Protein AF-A0A7X8M9W0-F1 (afdb_monomer_lite)

pLDDT: mean 86.34, std 12.34, range [43.62, 98.06]

Radius of gyration: 21.38 Å; chains: 1; bounding box: 58×38×60 Å

Structure (mmCIF, N/CA/C/O backbone):
data_AF-A0A7X8M9W0-F1
#
_entry.id   AF-A0A7X8M9W0-F1
#
loop_
_atom_site.group_PDB
_atom_site.id
_atom_site.type_symbol
_atom_site.label_atom_id
_atom_site.label_alt_id
_atom_site.label_comp_id
_atom_site.label_asym_id
_atom_site.label_entity_id
_atom_site.label_seq_id
_atom_site.pdbx_PDB_ins_code
_atom_site.Cartn_x
_atom_site.Cartn_y
_atom_site.Cartn_z
_atom_site.occupancy
_atom_site.B_iso_or_equiv
_atom_site.auth_seq_id
_atom_site.auth_comp_id
_atom_site.auth_asym_id
_atom_site.auth_atom_id
_atom_site.pdbx_PDB_model_num
ATOM 1 N N . LEU A 1 1 ? 27.973 21.101 -0.772 1.00 45.81 1 LEU A N 1
ATOM 2 C CA . LEU A 1 1 ? 29.440 20.909 -0.837 1.00 45.81 1 LEU A CA 1
ATOM 3 C C . LEU A 1 1 ? 29.787 19.413 -0.835 1.00 45.81 1 LEU A C 1
ATOM 5 O O . LEU A 1 1 ? 30.169 18.880 0.186 1.00 45.81 1 LEU A O 1
ATOM 9 N N . ALA A 1 2 ? 29.620 18.712 -1.963 1.00 61.66 2 ALA A N 1
ATOM 10 C CA . ALA A 1 2 ? 29.909 17.266 -2.063 1.00 61.66 2 ALA A CA 1
ATOM 11 C C . ALA A 1 2 ? 30.618 16.918 -3.389 1.00 61.66 2 ALA A C 1
ATOM 13 O O . ALA A 1 2 ? 30.294 15.927 -4.035 1.00 61.66 2 ALA A O 1
ATOM 14 N N . GLY A 1 3 ? 31.500 17.806 -3.869 1.00 71.12 3 GLY A N 1
ATOM 15 C CA . GLY A 1 3 ? 32.105 17.723 -5.209 1.00 71.12 3 GLY A CA 1
ATOM 16 C C . GLY A 1 3 ? 32.815 16.391 -5.458 1.00 71.12 3 GLY A C 1
ATOM 17 O O . GLY A 1 3 ? 32.374 15.624 -6.307 1.00 71.12 3 GLY A O 1
ATOM 18 N N . ALA A 1 4 ? 33.837 16.088 -4.654 1.00 77.12 4 ALA A N 1
ATOM 19 C CA . ALA A 1 4 ? 34.619 14.856 -4.777 1.00 77.12 4 ALA A CA 1
ATOM 20 C C . ALA A 1 4 ? 33.783 13.583 -4.565 1.00 77.12 4 ALA A C 1
ATOM 22 O O . ALA A 1 4 ? 33.964 12.609 -5.285 1.00 77.12 4 ALA A O 1
ATOM 23 N N . TYR A 1 5 ? 32.816 13.603 -3.641 1.00 80.25 5 TYR A N 1
ATOM 24 C CA . TYR A 1 5 ? 31.937 12.457 -3.390 1.00 80.25 5 TYR A CA 1
ATOM 25 C C . TYR A 1 5 ? 31.139 12.053 -4.639 1.00 80.25 5 TYR A C 1
ATOM 27 O O . TYR A 1 5 ? 31.201 10.904 -5.064 1.00 80.25 5 TYR A O 1
ATOM 35 N N . ASN A 1 6 ? 30.447 13.006 -5.277 1.00 80.19 6 ASN A N 1
ATOM 36 C CA . ASN A 1 6 ? 29.660 12.717 -6.483 1.00 80.19 6 ASN A CA 1
ATOM 37 C C . ASN A 1 6 ? 30.546 12.222 -7.635 1.00 80.19 6 ASN A C 1
ATOM 39 O O . ASN A 1 6 ? 30.161 11.309 -8.360 1.00 80.19 6 ASN A O 1
ATOM 43 N N . VAL A 1 7 ? 31.740 12.809 -7.780 1.00 86.38 7 VAL A N 1
ATOM 44 C CA . VAL A 1 7 ? 32.712 12.402 -8.801 1.00 86.38 7 VAL A CA 1
ATOM 45 C C . VAL A 1 7 ? 33.180 10.970 -8.565 1.00 86.38 7 VAL A C 1
ATOM 47 O O . VAL A 1 7 ? 33.192 10.181 -9.504 1.00 86.38 7 VAL A O 1
ATOM 50 N N . ASN A 1 8 ? 33.514 10.621 -7.322 1.00 85.44 8 ASN A N 1
ATOM 51 C CA . ASN A 1 8 ? 34.004 9.293 -6.971 1.00 85.44 8 ASN A CA 1
ATOM 52 C C . ASN A 1 8 ? 32.935 8.214 -7.146 1.00 85.44 8 ASN A C 1
ATOM 54 O O . ASN A 1 8 ? 33.248 7.174 -7.714 1.00 85.44 8 ASN A O 1
ATOM 58 N N . VAL A 1 9 ? 31.686 8.474 -6.743 1.00 86.75 9 VAL A N 1
ATOM 59 C CA . VAL A 1 9 ? 30.572 7.530 -6.945 1.00 86.75 9 VAL A CA 1
ATOM 60 C C . VAL A 1 9 ? 30.356 7.258 -8.434 1.00 86.75 9 VAL A C 1
ATOM 62 O O . VAL A 1 9 ? 30.292 6.100 -8.841 1.00 86.75 9 VAL A O 1
ATOM 65 N N . VAL A 1 10 ? 30.297 8.305 -9.267 1.00 90.06 10 VAL A N 1
ATOM 66 C CA . VAL A 1 10 ? 30.133 8.135 -10.721 1.00 90.06 10 VAL A CA 1
ATOM 67 C C . VAL A 1 10 ? 31.337 7.410 -11.319 1.00 90.06 10 VAL A C 1
ATOM 69 O O . VAL A 1 10 ? 31.149 6.478 -12.091 1.00 90.06 10 VAL A O 1
ATOM 72 N N . ARG A 1 11 ? 32.566 7.782 -10.939 1.00 91.62 11 ARG A N 1
ATOM 73 C CA . ARG A 1 11 ? 33.792 7.125 -11.414 1.00 91.62 11 ARG A CA 1
ATOM 74 C C . ARG A 1 11 ? 33.791 5.630 -11.092 1.00 91.62 11 ARG A C 1
ATOM 76 O O . ARG A 1 11 ? 33.944 4.835 -12.008 1.00 91.62 11 ARG A O 1
ATOM 83 N N . GLN A 1 12 ? 33.573 5.263 -9.828 1.00 91.38 12 GLN A N 1
ATOM 84 C CA . GLN A 1 12 ? 33.534 3.862 -9.397 1.00 91.38 12 GLN A CA 1
ATOM 85 C C . GLN A 1 12 ? 32.425 3.078 -10.099 1.00 91.38 12 GLN A C 1
ATOM 87 O O . GLN A 1 12 ? 32.643 1.943 -10.498 1.00 91.38 12 GLN A O 1
ATOM 92 N N . THR A 1 13 ? 31.256 3.693 -10.296 1.00 91.81 13 THR A N 1
ATOM 93 C CA . THR A 1 13 ? 30.145 3.060 -11.020 1.00 91.81 13 THR A CA 1
ATOM 94 C C . THR A 1 13 ? 30.530 2.771 -12.474 1.00 91.81 13 THR A C 1
ATOM 96 O O . THR A 1 13 ? 30.337 1.659 -12.951 1.00 91.81 13 THR A O 1
ATOM 99 N N . LEU A 1 14 ? 31.104 3.749 -13.180 1.00 93.19 14 LEU A N 1
ATOM 100 C CA . LEU A 1 14 ? 31.523 3.573 -14.574 1.00 93.19 14 LEU A CA 1
ATOM 101 C C . LEU A 1 14 ? 32.698 2.599 -14.718 1.00 93.19 14 LEU A C 1
ATOM 103 O O . LEU A 1 14 ? 32.770 1.887 -15.708 1.00 93.19 14 LEU A O 1
ATOM 107 N N . GLU A 1 15 ? 33.617 2.567 -13.752 1.00 92.56 15 GLU A N 1
ATOM 108 C CA . GLU A 1 15 ? 34.703 1.582 -13.711 1.00 92.56 15 GLU A CA 1
ATOM 109 C C . GLU A 1 15 ? 34.173 0.165 -13.493 1.00 92.56 15 GLU A C 1
ATOM 111 O O . GLU A 1 15 ? 34.565 -0.735 -14.223 1.00 92.56 15 GLU A O 1
ATOM 116 N N . HIS A 1 16 ? 33.253 -0.026 -12.546 1.00 93.62 16 HIS A N 1
ATOM 117 C CA . HIS A 1 16 ? 32.678 -1.337 -12.241 1.00 93.62 16 HIS A CA 1
ATOM 118 C C . HIS A 1 16 ? 31.948 -1.961 -13.438 1.00 93.62 16 HIS A C 1
ATOM 120 O O . HIS A 1 16 ? 32.038 -3.163 -13.656 1.00 93.62 16 HIS A O 1
ATOM 126 N N . PHE A 1 17 ? 31.245 -1.140 -14.219 1.00 93.88 17 PHE A N 1
ATOM 127 C CA . PHE A 1 17 ? 30.466 -1.587 -15.375 1.00 93.88 17 PHE A CA 1
ATOM 128 C C . PHE A 1 17 ? 31.214 -1.482 -16.711 1.00 93.88 17 PHE A C 1
ATOM 130 O O . PHE A 1 17 ? 30.615 -1.727 -17.753 1.00 93.88 17 PHE A O 1
ATOM 137 N N . ARG A 1 18 ? 32.501 -1.110 -16.708 1.00 91.25 18 ARG A N 1
ATOM 138 C CA . ARG A 1 18 ? 33.286 -0.926 -17.938 1.00 91.25 18 ARG A CA 1
ATOM 139 C C . ARG A 1 18 ? 33.417 -2.213 -18.747 1.00 91.25 18 ARG A C 1
ATOM 141 O O . ARG A 1 18 ? 33.334 -2.162 -19.968 1.00 91.25 18 ARG A O 1
ATOM 148 N N . ASP A 1 19 ? 33.620 -3.323 -18.047 1.00 90.69 19 ASP A N 1
ATOM 149 C CA . ASP A 1 19 ? 33.957 -4.617 -18.644 1.00 90.69 19 ASP A CA 1
ATOM 150 C C . ASP A 1 19 ? 32.735 -5.554 -18.721 1.00 90.69 19 ASP A C 1
ATOM 152 O O . ASP A 1 19 ? 32.870 -6.759 -18.917 1.00 90.69 19 ASP A O 1
ATOM 156 N N . VAL A 1 20 ? 31.528 -5.011 -18.532 1.00 91.44 20 VAL A N 1
ATOM 157 C CA . VAL A 1 20 ? 30.274 -5.762 -18.652 1.00 91.44 20 VAL A CA 1
ATOM 158 C C . VAL A 1 20 ? 29.857 -5.794 -20.121 1.00 91.44 20 VAL A C 1
ATOM 160 O O . VAL A 1 20 ? 29.687 -4.748 -20.741 1.00 91.44 20 VAL A O 1
ATOM 163 N N . GLU A 1 21 ? 29.68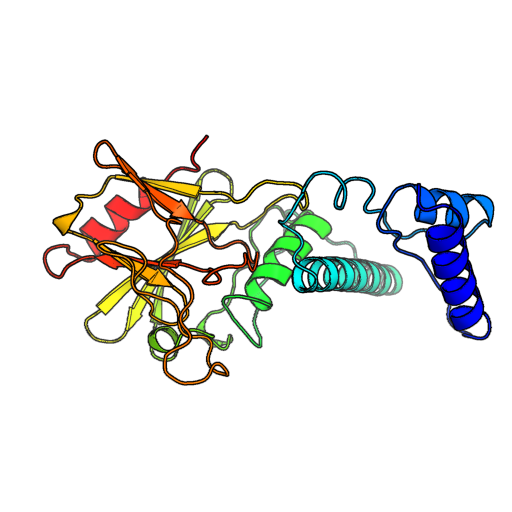7 -6.995 -20.682 1.00 88.69 21 GLU A N 1
ATOM 164 C CA . GLU A 1 21 ? 29.338 -7.185 -22.101 1.00 88.69 21 GLU A CA 1
ATOM 165 C C . GLU A 1 21 ? 27.916 -6.707 -22.441 1.00 88.69 21 GLU A C 1
ATOM 167 O O . GLU A 1 21 ? 27.626 -6.356 -23.585 1.00 88.69 21 GLU A O 1
ATOM 172 N N . GLN A 1 22 ? 27.010 -6.699 -21.461 1.00 88.31 22 GLN A N 1
ATOM 173 C CA . GLN A 1 22 ? 25.632 -6.248 -21.643 1.00 88.31 22 GLN A CA 1
ATOM 174 C C . GLN A 1 22 ? 25.541 -4.716 -21.684 1.00 88.31 22 GLN A C 1
ATOM 176 O O . GLN A 1 22 ? 26.250 -4.015 -20.965 1.00 88.31 22 GLN A O 1
ATOM 181 N N . GLU A 1 23 ? 24.604 -4.181 -22.474 1.00 86.06 23 GLU A N 1
ATOM 182 C CA . GLU A 1 23 ? 24.357 -2.737 -22.519 1.00 86.06 23 GLU A CA 1
ATOM 183 C C . GLU A 1 23 ? 23.907 -2.211 -21.143 1.00 86.06 23 GLU A C 1
ATOM 185 O O . GLU A 1 23 ? 22.885 -2.633 -20.596 1.00 86.06 23 GLU A O 1
ATOM 190 N N . VAL A 1 24 ? 24.651 -1.246 -20.590 1.00 88.44 24 VAL A N 1
ATOM 191 C CA . VAL A 1 24 ? 24.362 -0.659 -19.276 1.00 88.44 24 VAL A CA 1
ATOM 192 C C . VAL A 1 24 ? 23.630 0.673 -19.429 1.00 88.44 24 VAL A C 1
ATOM 194 O O . VAL A 1 24 ? 24.145 1.635 -19.997 1.00 88.44 24 VAL A O 1
ATOM 197 N N . SER A 1 25 ? 22.424 0.750 -18.863 1.00 88.81 25 SER A N 1
ATOM 198 C CA . SER A 1 25 ? 21.680 2.003 -18.692 1.00 88.81 25 SER A CA 1
ATOM 199 C C . SER A 1 25 ? 21.677 2.438 -17.227 1.00 88.81 25 SER A C 1
ATOM 201 O O . SER A 1 25 ? 21.578 1.615 -16.320 1.00 88.81 25 SER A O 1
ATOM 203 N N . TYR A 1 26 ? 21.742 3.745 -16.981 1.00 88.56 26 TYR A N 1
ATOM 204 C CA . TYR A 1 26 ? 21.873 4.302 -15.635 1.00 88.56 26 TYR A CA 1
ATOM 205 C C . TYR A 1 26 ? 20.591 4.980 -15.155 1.00 88.56 26 TYR A C 1
ATOM 207 O O . TYR A 1 26 ? 19.879 5.630 -15.921 1.00 88.56 26 TYR A O 1
ATOM 215 N N . VAL A 1 27 ? 20.341 4.900 -13.848 1.00 83.62 27 VAL A N 1
ATOM 216 C CA . VAL A 1 27 ? 19.248 5.613 -13.180 1.00 83.62 27 VAL A CA 1
ATOM 217 C C . VAL A 1 27 ? 19.821 6.503 -12.071 1.00 83.62 27 VAL A C 1
ATOM 219 O O . VAL A 1 27 ? 19.953 6.065 -10.927 1.00 83.62 27 VAL A O 1
ATOM 222 N N . PRO A 1 28 ? 20.239 7.748 -12.373 1.00 85.06 28 PRO A N 1
ATOM 223 C CA . PRO A 1 28 ? 20.792 8.643 -11.368 1.00 85.06 28 PRO A CA 1
ATOM 224 C C . PRO A 1 28 ? 19.759 9.074 -10.328 1.00 85.06 28 PRO A C 1
ATOM 226 O O . PRO A 1 28 ? 18.670 9.560 -10.649 1.00 85.06 28 PRO A O 1
ATOM 229 N N . VAL A 1 29 ? 20.179 9.015 -9.066 1.00 78.69 29 VAL A N 1
ATOM 230 C CA . VAL A 1 29 ? 19.495 9.645 -7.937 1.00 78.69 29 VAL A CA 1
ATOM 231 C C . VAL A 1 29 ? 20.254 10.919 -7.564 1.00 78.69 29 VAL A C 1
ATOM 233 O O . VAL A 1 29 ? 21.411 10.882 -7.154 1.00 78.69 29 VAL A O 1
ATOM 236 N N . GLY A 1 30 ? 19.603 12.067 -7.735 1.00 73.50 30 GLY A N 1
ATOM 237 C CA . GLY A 1 30 ? 20.176 13.392 -7.522 1.00 73.50 30 GLY A CA 1
ATOM 238 C C . GLY A 1 30 ? 20.733 14.057 -8.788 1.00 73.50 30 GLY A C 1
ATOM 239 O O . GLY A 1 30 ? 21.185 13.425 -9.744 1.00 73.50 30 GLY A O 1
ATOM 240 N N . ARG A 1 31 ? 20.709 15.396 -8.785 1.00 82.69 31 ARG A N 1
ATOM 241 C CA . ARG A 1 31 ? 21.033 16.240 -9.950 1.00 82.69 31 ARG A CA 1
ATOM 242 C C . ARG A 1 31 ? 22.486 16.110 -10.431 1.00 82.69 31 ARG A C 1
ATOM 244 O O . ARG A 1 31 ? 22.726 16.020 -11.628 1.00 82.69 31 ARG A O 1
ATOM 251 N N . LYS A 1 32 ? 23.458 16.075 -9.510 1.00 84.19 32 LYS A N 1
ATOM 252 C CA . LYS A 1 32 ? 24.890 16.107 -9.864 1.00 84.19 32 LYS A CA 1
ATOM 253 C C . LYS A 1 32 ? 25.367 14.836 -10.566 1.00 84.19 32 LYS A C 1
ATOM 255 O O . LYS A 1 32 ? 26.041 14.942 -11.582 1.00 84.19 32 LYS A O 1
ATOM 260 N N . GLY A 1 33 ? 25.001 13.657 -10.059 1.00 85.50 33 GLY A N 1
ATOM 261 C CA . GLY A 1 33 ? 25.339 12.384 -10.708 1.00 85.50 33 GLY A CA 1
ATOM 262 C C . GLY A 1 33 ? 24.740 12.287 -12.113 1.00 85.50 33 GLY A C 1
ATOM 263 O O . GLY A 1 33 ? 25.450 11.955 -13.058 1.00 85.50 33 GLY A O 1
ATOM 264 N N . ARG A 1 34 ? 23.471 12.698 -12.270 1.00 88.88 34 ARG A N 1
ATOM 265 C CA . ARG A 1 34 ? 22.806 12.798 -13.579 1.00 88.88 34 ARG A CA 1
ATOM 266 C C . ARG A 1 34 ? 23.602 13.649 -14.563 1.00 88.88 34 ARG A C 1
ATOM 268 O O . ARG A 1 34 ? 23.896 13.194 -15.661 1.00 88.88 34 ARG A O 1
ATOM 275 N N . ASP A 1 35 ? 23.958 14.870 -14.171 1.00 89.81 35 ASP A N 1
ATOM 276 C CA . ASP A 1 35 ? 24.733 15.778 -15.024 1.00 89.81 35 ASP A CA 1
ATOM 277 C C . ASP A 1 35 ? 26.061 15.174 -15.472 1.00 89.81 35 ASP A C 1
ATOM 279 O O . ASP A 1 35 ? 26.470 15.327 -16.622 1.00 89.81 35 ASP A O 1
ATOM 283 N N . MET A 1 36 ? 26.735 14.466 -14.569 1.00 91.00 36 MET A N 1
ATOM 284 C CA . MET A 1 36 ? 28.012 13.829 -14.864 1.00 91.00 36 MET A CA 1
ATOM 285 C C . MET A 1 36 ? 27.888 12.645 -15.826 1.00 91.00 36 MET A C 1
ATOM 287 O O . MET A 1 36 ? 28.796 12.464 -16.640 1.00 91.00 36 MET A O 1
ATOM 291 N N . LEU A 1 37 ? 26.803 11.870 -15.740 1.00 92.62 37 LEU A N 1
ATOM 292 C CA . LEU A 1 37 ? 26.495 10.772 -16.661 1.00 92.62 37 LEU A CA 1
ATOM 293 C C . LEU A 1 37 ? 26.113 11.303 -18.051 1.00 92.62 37 LEU A C 1
ATOM 295 O O . LEU A 1 37 ? 26.694 10.864 -19.041 1.00 92.62 37 LEU A O 1
ATOM 299 N N . LEU A 1 38 ? 25.235 12.315 -18.124 1.00 90.56 38 LEU A N 1
ATOM 300 C CA . LEU A 1 38 ? 24.842 12.957 -19.389 1.00 90.56 38 LEU A CA 1
ATOM 301 C C . LEU A 1 38 ? 26.045 13.526 -20.146 1.00 90.56 38 LEU A C 1
ATOM 303 O O . LEU A 1 38 ? 26.195 13.287 -21.339 1.00 90.56 38 LEU A O 1
ATOM 307 N N . ARG A 1 39 ? 26.945 14.237 -19.451 1.00 93.12 39 ARG A N 1
ATOM 308 C CA . ARG A 1 39 ? 28.165 14.806 -20.058 1.00 93.12 39 ARG A CA 1
ATOM 309 C C . ARG A 1 39 ? 29.119 13.758 -20.627 1.00 93.12 39 ARG A C 1
ATOM 311 O O . ARG A 1 39 ? 29.981 14.106 -21.421 1.00 93.12 39 ARG A O 1
ATOM 318 N N . ARG A 1 40 ? 29.002 12.505 -20.191 1.00 92.00 40 ARG A N 1
ATOM 319 C CA . ARG A 1 40 ? 29.809 11.377 -20.669 1.00 92.00 40 ARG A CA 1
ATOM 320 C C . ARG A 1 40 ? 29.094 10.564 -21.749 1.00 92.00 40 ARG A C 1
ATOM 322 O O . ARG A 1 40 ? 29.611 9.531 -22.141 1.00 92.00 40 ARG A O 1
ATOM 329 N N . GLY A 1 41 ? 27.918 11.003 -22.206 1.00 91.69 41 GLY A N 1
ATOM 330 C CA . GLY A 1 41 ? 27.128 10.287 -23.209 1.00 91.69 41 GLY A CA 1
ATOM 331 C C . GLY A 1 41 ? 26.513 8.984 -22.694 1.00 91.69 41 GLY A C 1
ATOM 332 O O . GLY A 1 41 ? 26.146 8.131 -23.491 1.00 91.69 41 GLY A O 1
ATOM 333 N N . MET A 1 42 ? 26.415 8.804 -21.372 1.00 93.69 42 MET A N 1
ATOM 334 C CA . MET A 1 42 ? 25.851 7.584 -20.797 1.00 93.69 42 MET A CA 1
ATOM 335 C C . MET A 1 42 ? 24.334 7.552 -20.989 1.00 93.69 42 MET A C 1
ATOM 337 O O . MET A 1 42 ? 23.652 8.557 -20.760 1.00 93.69 42 MET A O 1
ATOM 341 N N . ARG A 1 43 ? 23.793 6.383 -21.345 1.00 90.31 43 ARG A N 1
ATOM 342 C CA . ARG A 1 43 ? 22.350 6.179 -21.502 1.00 90.31 43 ARG A CA 1
ATOM 343 C C . ARG A 1 43 ? 21.658 6.260 -20.142 1.00 90.31 43 ARG A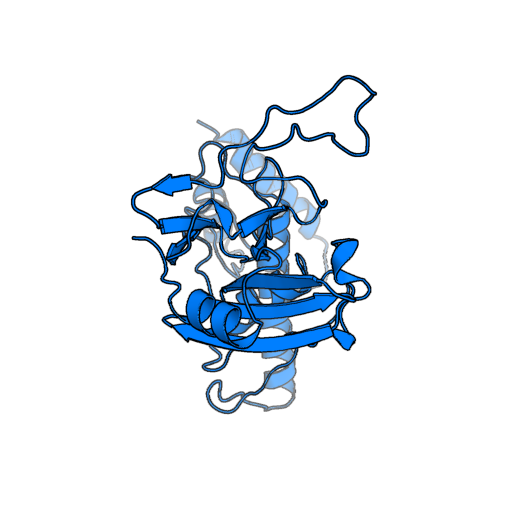 C 1
ATOM 345 O O . ARG A 1 43 ? 21.926 5.458 -19.249 1.00 90.31 43 ARG A O 1
ATOM 352 N N . ILE A 1 44 ? 20.762 7.232 -19.978 1.00 87.88 44 ILE A N 1
ATOM 353 C CA . ILE A 1 44 ? 19.953 7.391 -18.765 1.00 87.88 44 ILE A CA 1
ATOM 354 C C . ILE A 1 44 ? 18.554 6.840 -19.014 1.00 87.88 44 ILE A C 1
ATOM 356 O O . ILE A 1 44 ? 17.864 7.281 -19.928 1.00 87.88 44 ILE A O 1
ATOM 360 N N . LEU A 1 45 ? 18.140 5.894 -18.174 1.00 82.94 45 LEU A N 1
ATOM 361 C CA . LEU A 1 45 ? 16.852 5.209 -18.274 1.00 82.94 45 LEU A CA 1
ATOM 362 C C . LEU A 1 45 ? 15.720 5.969 -17.566 1.00 82.94 45 LEU A C 1
ATOM 364 O O . LEU A 1 45 ? 14.580 5.988 -18.025 1.00 82.94 45 LEU A O 1
ATOM 368 N N . ALA A 1 46 ? 16.035 6.585 -16.429 1.00 79.12 46 ALA A N 1
ATOM 369 C CA . ALA A 1 46 ? 15.160 7.475 -15.671 1.00 79.12 46 ALA A CA 1
ATOM 370 C C . ALA A 1 46 ? 16.002 8.314 -14.708 1.00 79.12 46 ALA A C 1
ATOM 372 O O . ALA A 1 46 ? 17.172 8.021 -14.483 1.00 79.12 46 ALA A O 1
ATOM 373 N N . GLU A 1 47 ? 15.417 9.340 -14.098 1.00 76.94 47 GLU A N 1
ATOM 374 C CA . GLU A 1 47 ? 16.130 10.206 -13.163 1.00 76.94 47 GLU A CA 1
ATOM 375 C C . GLU A 1 47 ? 15.289 10.579 -11.944 1.00 76.94 47 GLU A C 1
ATOM 377 O O . GLU A 1 47 ? 14.093 10.844 -12.024 1.00 76.94 47 GLU A O 1
ATOM 382 N N . PHE A 1 48 ? 15.959 10.658 -10.801 1.00 72.00 48 PHE A N 1
ATOM 383 C CA . PHE A 1 48 ? 15.355 10.947 -9.507 1.00 72.00 48 PHE A CA 1
ATOM 384 C C . PHE A 1 48 ? 15.998 12.212 -8.929 1.00 72.00 48 PHE A C 1
ATOM 386 O O . PHE A 1 48 ? 16.821 12.153 -8.017 1.00 72.00 48 PHE A O 1
ATOM 393 N N . ARG A 1 49 ? 15.694 13.374 -9.529 1.00 62.25 49 ARG A N 1
ATOM 394 C CA . ARG A 1 49 ? 16.398 14.647 -9.256 1.00 62.25 49 ARG A CA 1
ATOM 395 C C . ARG A 1 49 ? 16.111 15.228 -7.869 1.00 62.25 49 ARG A C 1
ATOM 397 O O . ARG A 1 49 ? 17.056 15.643 -7.200 1.00 62.25 49 ARG A O 1
ATOM 404 N N . ASP A 1 50 ? 14.846 15.225 -7.451 1.00 59.59 50 ASP A N 1
ATOM 405 C CA . ASP A 1 50 ? 14.376 15.919 -6.237 1.00 59.59 50 ASP A CA 1
ATOM 406 C C . ASP A 1 50 ? 13.919 14.967 -5.125 1.00 59.59 50 ASP A C 1
ATOM 408 O O . ASP A 1 50 ? 13.565 15.400 -4.028 1.00 59.59 50 ASP A O 1
ATOM 412 N N . THR A 1 51 ? 14.001 13.661 -5.371 1.00 54.91 51 THR A N 1
ATOM 413 C CA . THR A 1 51 ? 13.625 12.604 -4.424 1.00 54.91 51 THR A CA 1
ATOM 414 C C . THR A 1 51 ? 14.459 12.661 -3.139 1.00 54.91 51 THR A C 1
ATOM 416 O O . THR A 1 51 ? 13.997 12.245 -2.084 1.00 54.91 51 THR A O 1
ATOM 419 N N . LEU A 1 52 ? 15.682 13.206 -3.215 1.00 51.88 52 LEU A N 1
ATOM 420 C CA . LEU A 1 52 ? 16.627 13.342 -2.097 1.00 51.88 52 LEU A CA 1
ATOM 421 C C . LEU A 1 52 ? 16.516 14.662 -1.318 1.00 51.88 52 LEU A C 1
ATOM 423 O O . LEU A 1 52 ? 16.926 14.716 -0.165 1.00 51.88 52 LEU A O 1
ATOM 427 N N . VAL A 1 53 ? 16.020 15.744 -1.930 1.00 48.16 53 VAL A N 1
ATOM 428 C CA . VAL A 1 53 ? 16.174 17.106 -1.371 1.00 48.16 53 VAL A CA 1
ATOM 429 C C . VAL A 1 53 ? 15.023 17.491 -0.435 1.00 48.16 53 VAL A C 1
ATOM 431 O O . VAL A 1 53 ? 15.210 18.325 0.448 1.00 48.16 53 VAL A O 1
ATOM 434 N N . LYS A 1 54 ? 13.844 16.872 -0.581 1.00 46.66 54 LYS A N 1
ATOM 435 C CA . LYS A 1 54 ? 12.657 17.201 0.231 1.00 46.66 54 LYS A CA 1
ATOM 436 C C . LYS A 1 54 ? 12.515 16.380 1.521 1.00 46.66 54 LYS A C 1
ATOM 438 O O . LYS A 1 54 ? 11.879 16.857 2.452 1.00 46.66 54 LYS A O 1
ATOM 443 N N . GLY A 1 55 ? 13.137 15.204 1.618 1.00 47.41 55 GLY A N 1
ATOM 444 C CA . GLY A 1 55 ? 13.009 14.316 2.780 1.00 47.41 55 GLY A CA 1
ATOM 445 C C . GLY A 1 55 ? 14.143 14.504 3.786 1.00 47.41 55 GLY A C 1
ATOM 446 O O . GLY A 1 55 ? 15.068 13.700 3.811 1.00 47.41 55 GLY A O 1
ATOM 447 N N . LYS A 1 56 ? 14.096 15.546 4.627 1.00 46.25 56 LYS A N 1
ATOM 448 C CA . LYS A 1 56 ? 15.142 15.827 5.641 1.00 46.25 56 LYS A CA 1
ATOM 449 C C . LYS A 1 56 ? 15.306 14.755 6.740 1.00 46.25 56 LYS A C 1
ATOM 451 O O . LYS A 1 56 ? 16.245 14.857 7.518 1.00 46.25 56 LYS A O 1
ATOM 456 N N . ALA A 1 57 ? 14.460 13.729 6.791 1.00 43.62 57 ALA A N 1
ATOM 457 C CA . ALA A 1 57 ? 14.643 12.520 7.609 1.00 43.62 57 ALA A CA 1
ATOM 458 C C . ALA A 1 57 ? 13.813 11.323 7.085 1.00 43.62 57 ALA A C 1
ATOM 460 O O . ALA A 1 57 ? 13.657 10.314 7.764 1.00 43.62 57 ALA A O 1
ATOM 461 N N . GLU A 1 58 ? 13.266 11.429 5.870 1.00 50.84 58 GLU A N 1
ATOM 462 C CA . GLU A 1 58 ? 12.155 10.597 5.370 1.00 50.84 58 GLU A CA 1
ATOM 463 C C . GLU A 1 58 ? 12.605 9.631 4.266 1.00 50.84 58 GLU A C 1
ATOM 465 O O . GLU A 1 58 ? 11.851 9.274 3.362 1.00 50.84 58 GLU A O 1
ATOM 470 N N . TRP A 1 59 ? 13.881 9.245 4.283 1.00 54.72 59 TRP A N 1
ATOM 471 C CA . TRP A 1 59 ? 14.437 8.371 3.260 1.00 54.72 59 TRP A CA 1
ATOM 472 C C . TRP A 1 59 ? 14.267 6.904 3.622 1.00 54.72 59 TRP A C 1
ATOM 474 O O . TRP A 1 59 ? 14.900 6.390 4.544 1.00 54.72 59 TRP A O 1
ATOM 484 N N . ASN A 1 60 ? 13.450 6.211 2.833 1.00 64.00 60 ASN A N 1
ATOM 485 C CA . ASN A 1 60 ? 13.335 4.767 2.885 1.00 64.00 60 ASN A CA 1
ATOM 486 C C . ASN A 1 60 ? 14.128 4.135 1.729 1.00 64.00 60 ASN A C 1
ATOM 488 O O . ASN A 1 60 ? 13.680 4.110 0.583 1.00 64.00 60 ASN A O 1
ATOM 492 N N . LYS A 1 61 ? 15.317 3.606 2.043 1.00 68.75 61 LYS A N 1
ATOM 493 C CA . LYS A 1 61 ? 16.194 2.904 1.090 1.00 68.75 61 LYS A CA 1
ATOM 494 C C . LYS A 1 61 ? 15.463 1.767 0.360 1.00 68.75 61 LYS A C 1
ATOM 496 O O . LYS A 1 61 ? 15.646 1.599 -0.842 1.00 68.75 61 LYS A O 1
ATOM 501 N N . GLU A 1 62 ? 14.623 1.015 1.070 1.00 69.88 62 GLU A N 1
ATOM 502 C CA . GLU A 1 62 ? 13.850 -0.107 0.516 1.00 69.88 62 GLU A CA 1
ATOM 503 C C . GLU A 1 62 ? 12.842 0.376 -0.531 1.00 69.88 62 GLU A C 1
ATOM 505 O O . GLU A 1 62 ? 12.595 -0.295 -1.533 1.00 69.88 62 GLU A O 1
ATOM 510 N N . GLU A 1 63 ? 12.291 1.574 -0.333 1.00 73.94 63 GLU A N 1
ATOM 511 C CA . GLU A 1 63 ? 11.358 2.180 -1.276 1.00 73.94 63 GLU A CA 1
ATOM 512 C C . GLU A 1 63 ? 12.046 2.585 -2.576 1.00 73.94 63 GLU A C 1
ATOM 514 O O . GLU A 1 63 ? 11.525 2.319 -3.657 1.00 73.94 63 GLU A O 1
ATOM 519 N N . LEU A 1 64 ? 13.240 3.180 -2.492 1.00 74.81 64 LEU A N 1
ATOM 520 C CA . LEU A 1 64 ? 14.025 3.470 -3.688 1.00 74.81 64 LEU A CA 1
ATOM 521 C C . LEU A 1 64 ? 14.326 2.181 -4.463 1.00 74.81 64 LEU A C 1
ATOM 523 O O . LEU A 1 64 ? 14.131 2.152 -5.675 1.00 74.81 64 LEU A O 1
ATOM 527 N N . PHE A 1 65 ? 14.775 1.122 -3.785 1.00 78.38 65 PHE A N 1
ATOM 528 C CA . PHE A 1 65 ? 15.068 -0.146 -4.457 1.00 78.38 65 PHE A CA 1
ATOM 529 C C . PHE A 1 65 ? 13.841 -0.732 -5.143 1.00 78.38 65 PHE A C 1
ATOM 531 O O . PHE A 1 65 ? 13.931 -1.120 -6.303 1.00 78.38 65 PHE A O 1
ATOM 538 N N . THR A 1 66 ? 12.695 -0.740 -4.463 1.00 80.62 66 THR A N 1
ATOM 539 C CA . THR A 1 66 ? 11.454 -1.267 -5.042 1.00 80.62 66 THR A CA 1
ATOM 540 C C . THR A 1 66 ? 11.033 -0.459 -6.271 1.00 80.62 66 THR A C 1
ATOM 542 O O . THR A 1 66 ? 10.691 -1.040 -7.296 1.00 80.62 66 THR A O 1
ATOM 545 N N . LYS A 1 67 ? 11.147 0.876 -6.221 1.00 79.69 67 LYS A N 1
ATOM 546 C CA . LYS A 1 67 ? 10.884 1.769 -7.365 1.00 79.69 67 LYS A CA 1
ATOM 547 C C . LYS A 1 67 ? 11.807 1.491 -8.549 1.00 79.69 67 LYS A C 1
ATOM 549 O O . LYS A 1 67 ? 11.340 1.381 -9.679 1.00 79.69 67 LYS A O 1
ATOM 554 N N . LEU A 1 68 ? 13.112 1.388 -8.296 1.00 83.12 68 LEU A N 1
ATOM 555 C CA . LEU A 1 68 ? 14.108 1.105 -9.331 1.00 83.12 68 LEU A CA 1
ATOM 556 C C . LEU A 1 68 ? 13.883 -0.270 -9.958 1.00 83.12 68 LEU A C 1
ATOM 558 O O . LEU A 1 68 ? 13.964 -0.409 -11.176 1.00 83.12 68 LEU A O 1
ATOM 562 N N . HIS A 1 69 ? 13.551 -1.265 -9.139 1.00 86.31 69 HIS A N 1
ATOM 563 C CA . HIS A 1 69 ? 13.263 -2.601 -9.629 1.00 86.31 69 HIS A CA 1
ATOM 564 C C . HIS A 1 69 ? 11.964 -2.640 -10.445 1.00 86.31 69 HIS A C 1
ATOM 566 O O . HIS A 1 69 ? 11.973 -3.155 -11.556 1.00 86.31 69 HIS A O 1
ATOM 572 N N . ALA A 1 70 ? 10.879 -2.012 -9.976 1.00 88.81 70 ALA A N 1
ATOM 573 C CA . ALA A 1 70 ? 9.627 -1.915 -10.732 1.00 88.81 70 ALA A CA 1
ATOM 574 C C . ALA A 1 70 ? 9.824 -1.215 -12.089 1.00 88.81 70 ALA A C 1
ATOM 576 O O . ALA A 1 70 ? 9.272 -1.650 -13.099 1.00 88.81 70 ALA A O 1
ATOM 577 N N . LEU A 1 71 ? 10.656 -0.169 -12.132 1.00 87.25 71 LEU A N 1
ATOM 578 C CA . LEU A 1 71 ? 11.041 0.496 -13.374 1.00 87.25 71 LEU A CA 1
ATOM 579 C C . LEU A 1 71 ? 11.795 -0.447 -14.321 1.00 87.25 71 LEU A C 1
ATOM 581 O O . LEU A 1 71 ? 11.499 -0.478 -15.513 1.00 87.25 71 LEU A O 1
ATOM 585 N N . ASN A 1 72 ? 12.746 -1.224 -13.802 1.00 85.62 72 ASN A N 1
ATOM 586 C CA . ASN A 1 72 ? 13.465 -2.216 -14.595 1.00 85.62 72 ASN A CA 1
ATOM 587 C C . ASN A 1 72 ? 12.513 -3.281 -15.167 1.00 85.62 72 ASN A C 1
ATOM 589 O O . ASN A 1 72 ? 12.535 -3.538 -16.369 1.00 85.62 72 ASN A O 1
ATOM 593 N N . CYS A 1 73 ? 11.616 -3.826 -14.336 1.00 89.62 73 CYS A N 1
ATOM 594 C CA . CYS A 1 73 ? 10.581 -4.766 -14.773 1.00 89.62 73 CYS A CA 1
ATOM 595 C C . CYS A 1 73 ? 9.689 -4.168 -15.869 1.00 89.62 73 CYS A C 1
ATOM 597 O O . CYS A 1 73 ? 9.384 -4.845 -16.847 1.00 89.62 73 CYS A O 1
ATOM 599 N N . TYR A 1 74 ? 9.302 -2.894 -15.743 1.00 92.81 74 TYR A N 1
ATOM 600 C CA . TYR A 1 74 ? 8.532 -2.188 -16.767 1.00 92.81 74 TYR A CA 1
ATOM 601 C C . TYR A 1 74 ? 9.265 -2.150 -18.116 1.00 92.81 74 TYR A C 1
ATOM 603 O O . TYR A 1 74 ? 8.677 -2.499 -19.141 1.00 92.81 74 TYR A O 1
ATOM 611 N N . TYR A 1 75 ? 10.545 -1.772 -18.138 1.00 90.25 75 TYR A N 1
ATOM 612 C CA . TYR A 1 75 ? 11.311 -1.725 -19.385 1.00 90.25 75 TYR A CA 1
ATOM 613 C C . TYR A 1 75 ? 11.534 -3.109 -19.991 1.00 90.25 75 TYR A C 1
ATOM 615 O O . TYR A 1 75 ? 11.384 -3.267 -21.202 1.00 90.25 75 TYR A O 1
ATOM 623 N N . GLN A 1 76 ? 11.811 -4.114 -19.160 1.00 91.50 76 GLN A N 1
ATOM 624 C CA . GLN A 1 76 ? 11.934 -5.496 -19.614 1.00 91.50 76 GLN A CA 1
ATOM 625 C C . GLN A 1 76 ? 10.622 -5.997 -20.234 1.00 91.50 76 GLN A C 1
ATOM 627 O O . GLN A 1 76 ? 10.633 -6.570 -21.320 1.00 91.50 76 GLN A O 1
ATOM 632 N N . LEU A 1 77 ? 9.478 -5.721 -19.600 1.00 93.25 77 LEU A N 1
ATOM 633 C CA . LEU A 1 77 ? 8.166 -6.055 -20.150 1.00 93.25 77 LEU A CA 1
ATOM 634 C C . LEU A 1 77 ? 7.929 -5.353 -21.495 1.00 93.25 77 LEU A C 1
ATOM 636 O O . LEU A 1 77 ? 7.527 -5.993 -22.462 1.00 93.25 77 LEU A O 1
ATOM 640 N N . ARG A 1 78 ? 8.220 -4.049 -21.586 1.00 93.31 78 ARG A N 1
ATOM 641 C CA . ARG A 1 78 ? 8.101 -3.274 -22.833 1.00 93.31 78 ARG A CA 1
ATOM 642 C C . ARG A 1 78 ? 8.946 -3.864 -23.961 1.00 93.31 78 ARG A C 1
ATOM 644 O O . ARG A 1 78 ? 8.461 -3.944 -25.087 1.00 93.31 78 ARG A O 1
ATOM 651 N N . GLN A 1 79 ? 10.173 -4.280 -23.660 1.00 92.12 79 GLN A N 1
ATOM 652 C CA . GLN A 1 79 ? 11.051 -4.936 -24.622 1.00 92.12 79 GLN A CA 1
ATOM 653 C C . GLN A 1 79 ? 10.462 -6.274 -25.090 1.00 92.12 79 GLN A C 1
ATOM 655 O O . GLN A 1 79 ? 10.310 -6.480 -26.290 1.00 92.12 79 GLN A O 1
ATOM 660 N N . LEU A 1 80 ? 10.052 -7.142 -24.160 1.00 94.44 80 LEU A N 1
ATOM 661 C CA . LEU A 1 80 ? 9.485 -8.458 -24.480 1.00 94.44 80 LEU A CA 1
ATOM 662 C C . LEU A 1 80 ? 8.202 -8.370 -25.319 1.00 94.44 80 LEU A C 1
ATOM 664 O O . LEU A 1 80 ? 7.961 -9.234 -26.166 1.00 94.44 80 LEU A O 1
ATOM 668 N N . LEU A 1 81 ? 7.377 -7.344 -25.086 1.00 94.88 81 LEU A N 1
ATOM 669 C CA . LEU A 1 81 ? 6.193 -7.058 -25.898 1.00 94.88 81 LEU A CA 1
ATOM 670 C C . LEU A 1 81 ? 6.587 -6.614 -27.308 1.00 94.88 81 LEU A C 1
ATOM 672 O O . LEU A 1 81 ? 6.048 -7.141 -28.277 1.00 94.88 81 LEU A O 1
ATOM 676 N N . ALA A 1 82 ? 7.551 -5.696 -27.427 1.00 93.94 82 ALA A N 1
ATOM 677 C CA . ALA A 1 82 ? 8.023 -5.194 -28.714 1.00 93.94 82 ALA A CA 1
ATOM 678 C C . ALA A 1 82 ? 8.638 -6.303 -29.584 1.00 93.94 82 ALA A C 1
ATOM 680 O O . ALA A 1 82 ? 8.310 -6.396 -30.763 1.00 93.94 82 ALA A O 1
ATOM 681 N N . GLU A 1 83 ? 9.448 -7.190 -28.996 1.00 96.50 83 GLU A N 1
ATOM 682 C CA . GLU A 1 83 ? 10.035 -8.363 -29.670 1.00 96.50 83 GLU A CA 1
ATOM 683 C C . GLU A 1 83 ? 8.980 -9.324 -30.240 1.00 96.50 83 GLU A C 1
ATOM 685 O O . GLU A 1 83 ? 9.251 -10.065 -31.180 1.00 96.50 83 GLU A O 1
ATOM 690 N N . ARG A 1 84 ? 7.770 -9.314 -29.673 1.00 97.25 84 ARG A N 1
ATOM 691 C CA . ARG A 1 84 ? 6.637 -10.152 -30.089 1.00 97.25 84 ARG A CA 1
ATOM 692 C C . ARG A 1 84 ? 5.567 -9.367 -30.848 1.00 97.25 84 ARG A C 1
ATOM 694 O O . ARG A 1 84 ? 4.493 -9.904 -31.096 1.00 97.25 84 ARG A O 1
ATOM 701 N N . TYR A 1 85 ? 5.844 -8.108 -31.194 1.00 96.50 85 TYR A N 1
ATOM 702 C CA . TYR A 1 85 ? 4.904 -7.198 -31.854 1.00 96.50 85 TYR A CA 1
ATOM 703 C C . TYR A 1 85 ? 3.577 -7.016 -31.094 1.00 96.50 85 TYR A C 1
ATOM 705 O O . TYR A 1 85 ? 2.543 -6.718 -31.690 1.00 96.50 85 TYR A O 1
ATOM 713 N N . PHE A 1 86 ? 3.601 -7.163 -29.767 1.00 96.06 86 PHE A N 1
ATOM 714 C CA . PHE A 1 86 ? 2.452 -6.893 -28.912 1.00 96.06 86 PHE A CA 1
ATOM 715 C C . PHE A 1 86 ? 2.409 -5.426 -28.488 1.00 96.06 86 PHE A C 1
ATOM 717 O O . PHE A 1 86 ? 3.423 -4.811 -28.149 1.00 96.06 86 PHE A O 1
ATOM 724 N N . GLN A 1 87 ? 1.196 -4.881 -28.439 1.00 93.00 87 GLN A N 1
ATOM 725 C CA . GLN A 1 87 ? 0.898 -3.598 -27.816 1.00 93.00 87 GLN A CA 1
ATOM 726 C C . GLN A 1 87 ? -0.113 -3.808 -26.696 1.00 93.00 87 GLN A C 1
ATOM 728 O O . GLN A 1 87 ? -1.013 -4.637 -26.801 1.00 93.00 87 GLN A O 1
ATOM 733 N N . ILE A 1 88 ? 0.054 -3.050 -25.617 1.00 92.06 88 ILE A N 1
ATOM 734 C CA . ILE A 1 88 ? -0.880 -3.039 -24.498 1.00 92.06 88 ILE A CA 1
ATOM 735 C C . ILE A 1 88 ? -1.727 -1.774 -24.598 1.00 92.06 88 ILE A C 1
ATOM 737 O O . ILE A 1 88 ? -1.174 -0.673 -24.596 1.00 92.06 88 ILE A O 1
ATOM 741 N N . ASP A 1 89 ? -3.049 -1.940 -24.626 1.00 95.75 89 ASP A N 1
ATOM 742 C CA . ASP A 1 89 ? -3.992 -0.862 -24.334 1.00 95.75 89 ASP A CA 1
ATOM 743 C C . ASP A 1 89 ? -4.230 -0.802 -22.809 1.00 95.75 89 ASP A C 1
ATOM 745 O O . ASP A 1 89 ? -4.884 -1.693 -22.253 1.00 95.75 89 ASP A O 1
ATOM 749 N N . PRO A 1 90 ? -3.730 0.231 -22.105 1.00 95.31 90 PRO A N 1
ATOM 750 C CA . PRO A 1 90 ? -3.873 0.350 -20.653 1.00 95.31 90 PRO A CA 1
ATOM 751 C C . PRO A 1 90 ? -5.326 0.489 -20.163 1.00 95.31 90 PRO A C 1
ATOM 753 O O . PRO A 1 90 ? -5.588 0.380 -18.958 1.00 95.31 90 PRO A O 1
ATOM 756 N N . HIS A 1 91 ? -6.281 0.734 -21.063 1.00 95.88 91 HIS A N 1
ATOM 757 C CA . HIS A 1 91 ? -7.705 0.775 -20.734 1.00 95.88 91 HIS A CA 1
ATOM 758 C C . HIS A 1 91 ? -8.357 -0.612 -20.696 1.00 95.88 91 HIS A C 1
ATOM 760 O O . HIS A 1 91 ? -9.360 -0.816 -20.007 1.00 95.88 91 HIS A O 1
ATOM 766 N N . GLN A 1 92 ? -7.763 -1.587 -21.385 1.00 95.69 92 GLN A N 1
ATOM 767 C CA . GLN A 1 92 ? -8.316 -2.935 -21.523 1.00 95.69 92 GLN A CA 1
ATOM 768 C C . GLN A 1 92 ? -7.648 -3.962 -20.608 1.00 95.69 92 GLN A C 1
ATOM 770 O O . GLN A 1 92 ? -8.232 -5.011 -20.339 1.00 95.69 92 GLN A O 1
ATOM 775 N N . VAL A 1 93 ? -6.464 -3.658 -20.075 1.00 95.50 93 VAL A N 1
ATOM 776 C CA . VAL A 1 93 ? -5.748 -4.563 -19.172 1.00 95.50 93 VAL A CA 1
ATOM 777 C C . VAL A 1 93 ? -6.471 -4.710 -17.840 1.00 95.50 93 VAL A C 1
ATOM 779 O O . VAL A 1 93 ? -6.741 -3.731 -17.146 1.00 95.50 93 VAL A O 1
ATOM 782 N N . ASN A 1 94 ? -6.702 -5.962 -17.456 1.00 95.44 94 ASN A N 1
ATOM 783 C CA . ASN A 1 94 ? -6.903 -6.352 -16.067 1.00 95.44 94 ASN A CA 1
ATOM 784 C C . ASN A 1 94 ? -5.603 -6.993 -15.577 1.00 95.44 94 ASN A C 1
ATOM 786 O O . ASN A 1 94 ? -4.974 -7.754 -16.314 1.00 95.44 94 ASN A O 1
ATOM 790 N N . ALA A 1 95 ? -5.195 -6.678 -14.355 1.00 95.69 95 ALA A N 1
ATOM 791 C CA . ALA A 1 95 ? -3.958 -7.177 -13.781 1.00 95.69 95 ALA A CA 1
ATOM 792 C C . ALA A 1 95 ? -4.192 -7.620 -12.338 1.00 95.69 95 ALA A C 1
ATOM 794 O O . ALA A 1 95 ? -4.873 -6.930 -11.575 1.00 95.69 95 ALA A O 1
ATOM 795 N N . THR A 1 96 ? -3.577 -8.745 -11.988 1.00 96.19 96 THR A N 1
ATOM 796 C CA . THR A 1 96 ? -3.587 -9.314 -10.642 1.00 96.19 96 THR A CA 1
ATOM 797 C C . THR A 1 96 ? -2.151 -9.433 -10.150 1.00 96.19 96 THR A C 1
ATOM 799 O O . THR A 1 96 ? -1.263 -9.810 -10.917 1.00 96.19 96 THR A O 1
ATOM 802 N N . ALA A 1 97 ? -1.916 -9.112 -8.884 1.00 94.69 97 ALA A N 1
ATOM 803 C CA . ALA A 1 97 ? -0.635 -9.265 -8.216 1.00 94.69 97 ALA A CA 1
ATOM 804 C C . ALA A 1 97 ? -0.760 -10.224 -7.033 1.00 94.69 97 ALA A C 1
ATOM 806 O O . ALA A 1 97 ? -1.773 -10.248 -6.340 1.00 94.69 97 ALA A O 1
ATOM 807 N N . TRP A 1 98 ? 0.297 -10.996 -6.809 1.00 94.69 98 TRP A N 1
ATOM 808 C CA . TRP A 1 98 ? 0.424 -11.935 -5.702 1.00 94.69 98 TRP A CA 1
ATOM 809 C C . TRP A 1 98 ? 1.906 -12.198 -5.420 1.00 94.69 98 TRP A C 1
ATOM 811 O O . TRP A 1 98 ? 2.771 -11.844 -6.229 1.00 94.69 98 TRP A O 1
ATOM 821 N N . GLY A 1 99 ? 2.222 -12.784 -4.265 1.00 89.44 99 GLY A N 1
ATOM 822 C CA . GLY A 1 99 ? 3.597 -13.141 -3.920 1.00 89.44 99 GLY A CA 1
ATOM 823 C C . GLY A 1 99 ? 3.924 -13.073 -2.431 1.00 89.44 99 GLY A C 1
ATOM 824 O O . GLY A 1 99 ? 3.072 -13.241 -1.561 1.00 89.44 99 GLY A O 1
ATOM 825 N N . ALA A 1 100 ? 5.204 -12.849 -2.134 1.00 77.81 100 ALA A N 1
ATOM 826 C CA . ALA A 1 100 ? 5.691 -12.748 -0.766 1.00 77.81 100 ALA A CA 1
ATOM 827 C C . ALA A 1 100 ? 5.470 -11.325 -0.233 1.00 77.81 100 ALA A C 1
ATOM 829 O O . ALA A 1 100 ? 6.031 -10.378 -0.786 1.00 77.81 100 ALA A O 1
ATOM 830 N N . SER A 1 101 ? 4.711 -11.198 0.858 1.00 86.38 101 SER A N 1
ATOM 831 C CA . SER A 1 101 ? 4.366 -9.951 1.554 1.00 86.38 101 SER A CA 1
ATOM 832 C C . SER A 1 101 ? 3.267 -9.114 0.894 1.00 86.38 101 SER A C 1
ATOM 834 O O . SER A 1 101 ? 3.516 -8.304 -0.009 1.00 86.38 101 SER A O 1
ATOM 836 N N . TYR A 1 102 ? 2.054 -9.270 1.424 1.00 90.06 102 TYR A N 1
ATOM 837 C CA . TYR A 1 102 ? 0.871 -8.483 1.087 1.00 90.06 102 TYR A CA 1
ATOM 838 C C . TYR A 1 102 ? 1.090 -6.992 1.376 1.00 90.06 102 TYR A C 1
ATOM 840 O O . TYR A 1 102 ? 0.991 -6.146 0.487 1.00 90.06 102 TYR A O 1
ATOM 848 N N . GLU A 1 103 ? 1.482 -6.669 2.602 1.00 87.38 103 GLU A N 1
ATOM 849 C CA . GLU A 1 103 ? 1.587 -5.318 3.149 1.00 87.38 103 GLU A CA 1
ATOM 850 C C . GLU A 1 103 ? 2.749 -4.502 2.573 1.00 87.38 103 GLU A C 1
ATOM 852 O O . GLU A 1 103 ? 2.769 -3.273 2.695 1.00 87.38 103 GLU A O 1
ATOM 857 N N . VAL A 1 104 ? 3.753 -5.173 1.999 1.00 82.81 104 VAL A N 1
ATOM 858 C CA . VAL A 1 104 ? 5.002 -4.544 1.559 1.00 82.81 104 VAL A CA 1
ATOM 859 C C . VAL A 1 104 ? 5.198 -4.755 0.068 1.00 82.81 104 VAL A C 1
ATOM 861 O O . VAL A 1 104 ? 4.846 -3.877 -0.717 1.00 82.81 104 VAL A O 1
ATOM 864 N N . CYS A 1 105 ? 5.802 -5.869 -0.343 1.00 84.88 105 CYS A N 1
ATOM 865 C CA . CYS A 1 105 ? 6.302 -6.020 -1.707 1.00 84.88 105 CYS A CA 1
ATOM 866 C C . CYS A 1 105 ? 5.165 -5.998 -2.726 1.00 84.88 105 CYS A C 1
ATOM 868 O O . CYS A 1 105 ? 5.198 -5.177 -3.642 1.00 84.88 105 CYS A O 1
ATOM 870 N N . VAL A 1 106 ? 4.146 -6.841 -2.552 1.00 89.19 106 VAL A N 1
ATOM 871 C CA . VAL A 1 106 ? 3.049 -6.963 -3.522 1.00 89.19 106 VAL A CA 1
ATOM 872 C C . VAL A 1 106 ? 2.300 -5.640 -3.664 1.00 89.19 106 VAL A C 1
ATOM 874 O O . VAL A 1 106 ? 2.118 -5.161 -4.786 1.00 89.19 106 VAL A O 1
ATOM 877 N N . THR A 1 107 ? 1.983 -4.978 -2.548 1.00 89.12 107 THR A N 1
ATOM 878 C CA . THR A 1 107 ? 1.375 -3.639 -2.556 1.00 89.12 107 THR A CA 1
ATOM 879 C C . THR A 1 107 ? 2.246 -2.611 -3.289 1.00 89.12 107 THR A C 1
ATOM 881 O O . THR A 1 107 ? 1.764 -1.921 -4.189 1.00 89.12 107 THR A O 1
ATOM 884 N N . LYS A 1 108 ? 3.549 -2.522 -2.981 1.00 86.12 108 LYS A N 1
ATOM 885 C CA . LYS A 1 108 ? 4.458 -1.554 -3.625 1.00 86.12 108 LYS A CA 1
ATOM 886 C C . LYS A 1 108 ? 4.605 -1.790 -5.128 1.00 86.12 108 LYS A C 1
ATOM 888 O O . LYS A 1 108 ? 4.557 -0.832 -5.898 1.00 86.12 108 LYS A O 1
ATOM 893 N N . TYR A 1 109 ? 4.819 -3.034 -5.562 1.00 88.94 109 TYR A N 1
ATOM 894 C CA . TYR A 1 109 ? 4.961 -3.333 -6.990 1.00 88.94 109 TYR A CA 1
ATOM 895 C C . TYR A 1 109 ? 3.671 -3.035 -7.740 1.00 88.94 109 TYR A C 1
ATOM 897 O O . TYR A 1 109 ? 3.736 -2.435 -8.808 1.00 88.94 109 TYR A O 1
ATOM 905 N N . SER A 1 110 ? 2.517 -3.368 -7.160 1.00 92.19 110 SER A N 1
ATOM 906 C CA . SER A 1 110 ? 1.208 -3.069 -7.748 1.00 92.19 110 SER A CA 1
ATOM 907 C C . SER A 1 110 ? 1.024 -1.567 -7.968 1.00 92.19 110 SER A C 1
ATOM 909 O O . SER A 1 110 ? 0.695 -1.130 -9.070 1.00 92.19 110 SER A O 1
ATOM 911 N N . LEU A 1 111 ? 1.344 -0.760 -6.953 1.00 89.69 111 LEU A N 1
ATOM 912 C CA . LEU A 1 111 ? 1.320 0.702 -7.029 1.00 89.69 111 LEU A CA 1
ATOM 913 C C . LEU A 1 111 ? 2.225 1.250 -8.141 1.00 89.69 111 LEU A C 1
ATOM 915 O O . LEU A 1 111 ? 1.788 2.045 -8.980 1.00 89.69 111 LEU A O 1
ATOM 919 N N . HIS A 1 112 ? 3.495 0.831 -8.156 1.00 87.44 112 HIS A N 1
ATOM 920 C CA . HIS A 1 112 ? 4.479 1.350 -9.110 1.00 87.44 112 HIS A CA 1
ATOM 921 C C . HIS A 1 112 ? 4.194 0.885 -10.535 1.00 87.44 112 HIS A C 1
ATOM 923 O O . HIS A 1 112 ? 4.242 1.698 -11.457 1.00 87.44 112 HIS A O 1
ATOM 929 N N . LEU A 1 113 ? 3.861 -0.392 -10.730 1.00 91.75 113 LEU A N 1
ATOM 930 C CA . LEU A 1 113 ? 3.593 -0.953 -12.053 1.00 91.75 113 LEU A CA 1
ATOM 931 C C . LEU A 1 113 ? 2.308 -0.403 -12.656 1.00 91.75 113 LEU A C 1
ATOM 933 O O . LEU A 1 113 ? 2.329 -0.069 -13.838 1.00 91.75 113 LEU A O 1
ATOM 937 N N . ARG A 1 114 ? 1.233 -0.216 -11.873 1.00 92.69 114 ARG A N 1
ATOM 938 C CA . ARG A 1 114 ? 0.008 0.429 -12.374 1.00 92.69 114 ARG A CA 1
ATOM 939 C C . ARG A 1 114 ? 0.334 1.782 -12.998 1.00 92.69 114 ARG A C 1
ATOM 941 O O . ARG A 1 114 ? -0.072 2.063 -14.121 1.00 92.69 114 ARG A O 1
ATOM 948 N N . ARG A 1 115 ? 1.122 2.595 -12.290 1.00 89.25 115 ARG A N 1
ATOM 949 C CA . ARG A 1 115 ? 1.545 3.919 -12.755 1.00 89.25 115 ARG A CA 1
ATOM 950 C C . ARG A 1 115 ? 2.467 3.837 -13.971 1.00 89.25 115 ARG A C 1
ATOM 952 O O . ARG A 1 115 ? 2.254 4.562 -14.935 1.00 89.25 115 ARG A O 1
ATOM 959 N N . LEU A 1 116 ? 3.500 2.996 -13.925 1.00 90.06 116 LEU A N 1
ATOM 960 C CA . LEU A 1 116 ? 4.483 2.873 -15.010 1.00 90.06 116 LEU A CA 1
ATOM 961 C C . LEU A 1 116 ? 3.846 2.379 -16.312 1.00 90.06 116 LEU A C 1
ATOM 963 O O . LEU A 1 116 ? 4.201 2.853 -17.386 1.00 90.06 116 LEU A O 1
ATOM 967 N N . LEU A 1 117 ? 2.878 1.470 -16.208 1.00 92.12 117 LEU A N 1
ATOM 968 C CA . LEU A 1 117 ? 2.103 0.953 -17.334 1.00 92.12 117 LEU A CA 1
ATOM 969 C C . LEU A 1 117 ? 0.910 1.847 -17.706 1.00 92.12 117 LEU A C 1
ATOM 971 O O . LEU A 1 117 ? 0.218 1.548 -18.675 1.00 92.12 117 LEU A O 1
ATOM 975 N N . ASN A 1 118 ? 0.678 2.934 -16.961 1.00 93.06 118 ASN A N 1
ATOM 976 C CA . ASN A 1 118 ? -0.450 3.850 -17.126 1.00 93.06 118 ASN A CA 1
ATOM 977 C C . ASN A 1 118 ? -1.821 3.145 -17.107 1.00 93.06 118 ASN A C 1
ATOM 979 O O . ASN A 1 118 ? -2.728 3.545 -17.831 1.00 93.06 118 ASN A O 1
ATOM 983 N N . LEU A 1 119 ? -1.973 2.078 -16.312 1.00 94.19 119 LEU A N 1
ATOM 984 C CA . LEU A 1 119 ? -3.204 1.285 -16.277 1.00 94.19 119 LEU A CA 1
ATOM 985 C C . LEU A 1 119 ? -4.356 2.105 -15.696 1.00 94.19 119 LEU A C 1
ATOM 987 O O . LEU A 1 119 ? -4.266 2.636 -14.587 1.00 94.19 119 LEU A O 1
ATOM 991 N N . SER A 1 120 ? -5.470 2.147 -16.425 1.00 93.69 120 SER A N 1
ATOM 992 C CA . SER A 1 120 ? -6.678 2.847 -15.966 1.00 93.69 120 SER A CA 1
ATOM 993 C C . SER A 1 120 ? -7.329 2.159 -14.762 1.00 93.69 120 SER A C 1
ATOM 995 O O . SER A 1 120 ? -7.850 2.822 -13.865 1.00 93.69 120 SER A O 1
ATOM 997 N N . LYS A 1 121 ? -7.249 0.826 -14.711 1.00 93.81 121 LYS A N 1
ATOM 998 C CA . LYS A 1 121 ? -7.787 -0.002 -13.632 1.00 93.81 121 LYS A CA 1
ATOM 999 C C . LYS A 1 121 ? -6.716 -0.264 -12.567 1.00 93.81 121 LYS A C 1
ATOM 1001 O O . LYS A 1 121 ? -5.538 -0.390 -12.914 1.00 93.81 121 LYS A O 1
ATOM 1006 N N . PRO A 1 122 ? -7.091 -0.362 -11.280 1.00 93.88 122 PRO A N 1
ATOM 1007 C CA . PRO A 1 122 ? -6.192 -0.862 -10.248 1.00 93.88 122 PRO A CA 1
ATOM 1008 C C . PRO A 1 122 ? -5.675 -2.268 -10.556 1.00 93.88 122 PRO A C 1
ATOM 1010 O O . PRO A 1 122 ? -6.375 -3.077 -11.163 1.00 93.88 122 PRO A O 1
ATOM 1013 N N . ILE A 1 123 ? -4.465 -2.564 -10.083 1.00 95.00 123 ILE A N 1
ATOM 1014 C CA . ILE A 1 123 ? -3.974 -3.941 -10.005 1.00 95.00 123 ILE A CA 1
ATOM 1015 C C . ILE A 1 123 ? -4.603 -4.566 -8.759 1.00 95.00 123 ILE A C 1
ATOM 1017 O O . ILE A 1 123 ? -4.405 -4.057 -7.655 1.00 95.00 123 ILE A O 1
ATOM 1021 N N . HIS A 1 124 ? -5.388 -5.625 -8.942 1.00 94.38 124 HIS A N 1
ATOM 1022 C CA . HIS A 1 124 ? -6.009 -6.349 -7.836 1.00 94.38 124 HIS A CA 1
ATOM 1023 C C . HIS A 1 124 ? -4.957 -7.218 -7.141 1.00 94.38 124 HIS A C 1
ATOM 1025 O O . HIS A 1 124 ? -4.186 -7.900 -7.812 1.00 94.38 124 HIS A O 1
ATOM 1031 N N . ILE A 1 125 ? -4.899 -7.185 -5.813 1.00 94.38 125 ILE A N 1
ATOM 1032 C CA . ILE A 1 125 ? -4.029 -8.077 -5.047 1.00 94.38 125 ILE A CA 1
ATOM 1033 C C . ILE A 1 125 ? -4.863 -9.289 -4.663 1.00 94.38 125 ILE A C 1
ATOM 1035 O O . ILE A 1 125 ? -5.838 -9.141 -3.937 1.00 94.38 125 ILE A O 1
ATOM 1039 N N . ASP A 1 126 ? -4.473 -10.461 -5.151 1.00 94.19 126 ASP A N 1
ATOM 1040 C CA . ASP A 1 126 ? -5.118 -11.713 -4.771 1.00 94.19 126 ASP A CA 1
ATOM 1041 C C . ASP A 1 126 ? -4.623 -12.109 -3.376 1.00 94.19 126 ASP A C 1
ATOM 1043 O O . ASP A 1 126 ? -3.480 -12.552 -3.211 1.00 94.19 126 ASP A O 1
ATOM 1047 N N . PHE A 1 127 ? -5.451 -11.861 -2.360 1.00 95.06 127 PHE A N 1
ATOM 1048 C CA . PHE A 1 127 ? -5.083 -12.083 -0.965 1.00 95.06 127 PHE A CA 1
ATOM 1049 C C . PHE A 1 127 ? -4.806 -13.563 -0.668 1.00 95.06 127 PHE A C 1
ATOM 1051 O O . PHE A 1 127 ? -3.839 -13.864 0.027 1.00 95.06 127 PHE A O 1
ATOM 1058 N N . ASP A 1 128 ? -5.575 -14.483 -1.256 1.00 92.94 128 ASP A N 1
ATOM 1059 C CA . ASP A 1 128 ? -5.436 -15.925 -1.018 1.00 92.94 128 ASP A CA 1
ATOM 1060 C C . ASP A 1 128 ? -4.130 -16.488 -1.603 1.00 92.94 128 ASP A C 1
ATOM 1062 O O . ASP A 1 128 ? -3.579 -17.471 -1.100 1.00 92.94 128 ASP A O 1
ATOM 1066 N N . LEU A 1 129 ? -3.596 -15.841 -2.644 1.00 93.25 129 LEU A N 1
ATOM 1067 C CA . LEU A 1 129 ? -2.304 -16.175 -3.250 1.00 93.25 129 LEU A CA 1
ATOM 1068 C C . LEU A 1 129 ? -1.130 -15.351 -2.696 1.00 93.25 129 LEU A C 1
ATOM 1070 O O . LEU A 1 129 ? -0.002 -15.466 -3.190 1.00 93.25 129 LEU A O 1
ATOM 1074 N N . THR A 1 130 ? -1.359 -14.518 -1.679 1.00 91.25 130 THR A N 1
ATOM 1075 C CA . THR A 1 130 ? -0.347 -13.609 -1.135 1.00 91.25 130 THR A CA 1
ATOM 1076 C C . THR A 1 130 ? -0.060 -13.897 0.331 1.00 91.25 130 THR A C 1
ATOM 1078 O O . THR A 1 130 ? -0.957 -14.047 1.147 1.00 91.25 130 THR A O 1
ATOM 1081 N N . VAL A 1 131 ? 1.221 -13.928 0.702 1.00 90.12 131 VAL A N 1
ATOM 1082 C CA . VAL A 1 131 ? 1.621 -14.156 2.099 1.00 90.12 131 VAL A CA 1
ATOM 1083 C C . VAL A 1 131 ? 1.461 -12.861 2.905 1.00 90.12 131 VAL A C 1
ATOM 1085 O O . VAL A 1 131 ? 2.169 -11.898 2.596 1.00 90.12 131 VAL A O 1
ATOM 1088 N N . PRO A 1 132 ? 0.603 -12.807 3.941 1.00 92.06 132 PRO A N 1
ATOM 1089 C CA . PRO A 1 132 ? 0.521 -11.647 4.817 1.00 92.06 132 PRO A CA 1
ATOM 1090 C C . PRO A 1 132 ? 1.691 -11.589 5.807 1.00 92.06 132 PRO A C 1
ATOM 1092 O O . PRO A 1 132 ? 2.154 -12.611 6.314 1.00 92.06 132 PRO A O 1
ATOM 1095 N N . ASP A 1 133 ? 2.138 -10.376 6.120 1.00 87.19 133 ASP A N 1
ATOM 1096 C CA . ASP A 1 133 ? 3.155 -10.093 7.132 1.00 87.19 133 ASP A CA 1
ATOM 1097 C C . ASP A 1 133 ? 2.564 -10.097 8.548 1.00 87.19 133 ASP A C 1
ATOM 1099 O O . ASP A 1 133 ? 3.225 -10.506 9.505 1.00 87.19 133 ASP A O 1
ATOM 1103 N N . ALA A 1 134 ? 1.349 -9.567 8.710 1.00 90.19 134 ALA A N 1
ATOM 1104 C CA . ALA A 1 134 ? 0.716 -9.408 10.006 1.00 90.19 134 ALA A CA 1
ATOM 1105 C C . ALA A 1 134 ? 0.163 -10.745 10.503 1.00 90.19 134 ALA A C 1
ATOM 1107 O O . ALA A 1 134 ? -0.610 -11.421 9.822 1.00 90.19 134 ALA A O 1
ATOM 1108 N N . LEU A 1 135 ? 0.475 -11.099 11.753 1.00 92.31 135 LEU A N 1
ATOM 1109 C CA . LEU A 1 135 ? 0.031 -12.367 12.346 1.00 92.31 135 LEU A CA 1
ATOM 1110 C C . LEU A 1 135 ? -1.497 -12.521 12.345 1.00 92.31 135 LEU A C 1
ATOM 1112 O O . LEU A 1 135 ? -2.012 -13.622 12.152 1.00 92.31 135 LEU A O 1
ATOM 1116 N N . PHE A 1 136 ? -2.234 -11.422 12.533 1.00 94.62 136 PHE A N 1
ATOM 1117 C CA . PHE A 1 136 ? -3.698 -11.433 12.504 1.00 94.62 136 PHE A CA 1
ATOM 1118 C C . PHE A 1 136 ? -4.287 -11.519 11.087 1.00 94.62 136 PHE A C 1
ATOM 1120 O O . PHE A 1 136 ? -5.483 -11.771 10.966 1.00 94.62 136 PHE A O 1
ATOM 1127 N N . LEU A 1 137 ? -3.484 -11.369 10.031 1.00 95.69 137 LEU A N 1
ATOM 1128 C CA . LEU A 1 137 ? -3.908 -11.591 8.648 1.00 95.69 137 LEU A CA 1
ATOM 1129 C C . LEU A 1 137 ? -3.699 -13.041 8.177 1.00 95.69 137 LEU A C 1
ATOM 1131 O O . LEU A 1 137 ? -4.401 -13.472 7.275 1.00 95.69 137 LEU A O 1
ATOM 1135 N N . ILE A 1 138 ? -2.822 -13.832 8.813 1.00 94.25 138 ILE A N 1
ATOM 1136 C CA . ILE A 1 138 ? -2.501 -15.222 8.396 1.00 94.25 138 ILE A CA 1
ATOM 1137 C C . ILE A 1 138 ? -3.740 -16.128 8.278 1.00 94.25 138 ILE A C 1
ATOM 1139 O O . ILE A 1 138 ? -3.753 -17.068 7.492 1.00 94.25 138 ILE A O 1
ATOM 1143 N N . LYS A 1 139 ? -4.771 -15.879 9.090 1.00 95.12 139 LYS A N 1
ATOM 1144 C CA . LYS A 1 139 ? -6.037 -16.636 9.082 1.00 95.12 139 LYS A CA 1
ATOM 1145 C C . LYS A 1 139 ? -7.235 -15.765 8.718 1.00 95.12 139 LYS A C 1
ATOM 1147 O O . LYS A 1 139 ? -8.362 -16.104 9.072 1.00 95.12 139 LYS A O 1
ATOM 1152 N N . ALA A 1 140 ? -6.974 -14.605 8.129 1.00 97.44 140 ALA A N 1
ATOM 1153 C CA . ALA A 1 140 ? -8.031 -13.724 7.692 1.00 97.44 140 ALA A CA 1
ATOM 1154 C C . ALA A 1 140 ? -8.594 -14.185 6.344 1.00 97.44 140 ALA A C 1
ATOM 1156 O O . ALA A 1 140 ? -7.915 -14.852 5.572 1.00 97.44 140 ALA A O 1
ATOM 1157 N N . THR A 1 141 ? -9.828 -13.793 6.070 1.00 97.06 141 THR A N 1
ATOM 1158 C CA . THR A 1 141 ? -10.470 -13.886 4.760 1.00 97.06 141 THR A CA 1
ATOM 1159 C C . THR A 1 141 ? -10.837 -12.476 4.323 1.00 97.06 141 THR A C 1
ATOM 1161 O O . THR A 1 141 ? -11.328 -11.689 5.140 1.00 97.06 141 THR A O 1
ATOM 1164 N N . GLU A 1 142 ? -10.588 -12.146 3.058 1.00 97.06 142 GLU A N 1
ATOM 1165 C CA . GLU A 1 142 ? -11.084 -10.909 2.454 1.00 97.06 142 GLU A CA 1
ATOM 1166 C C . GLU A 1 142 ? -12.612 -10.996 2.320 1.00 97.06 142 GLU A C 1
ATOM 1168 O O . GLU A 1 142 ? -13.144 -11.894 1.672 1.00 97.06 142 GLU A O 1
ATOM 1173 N N . LEU A 1 143 ? -13.330 -10.083 2.976 1.00 96.69 143 LEU A N 1
ATOM 1174 C CA . LEU A 1 143 ? -14.789 -9.993 2.895 1.00 96.69 143 LEU A CA 1
ATOM 1175 C C . LEU A 1 143 ? -15.248 -9.059 1.780 1.00 96.69 143 LEU A C 1
ATOM 1177 O O . LEU A 1 143 ? -16.309 -9.265 1.193 1.00 96.69 143 LEU A O 1
ATOM 1181 N N . ASP A 1 144 ? -14.507 -7.974 1.572 1.00 96.06 144 ASP A N 1
ATOM 1182 C CA . ASP A 1 144 ? -14.881 -6.908 0.655 1.00 96.06 144 ASP A CA 1
ATOM 1183 C C . ASP A 1 144 ? -13.666 -6.051 0.308 1.00 96.06 144 ASP A C 1
ATOM 1185 O O . ASP A 1 144 ? -12.833 -5.771 1.171 1.00 96.06 144 ASP A O 1
ATOM 1189 N N . ASN A 1 145 ? -13.605 -5.586 -0.934 1.00 95.38 145 ASN A N 1
ATOM 1190 C CA . ASN A 1 145 ? -12.528 -4.754 -1.448 1.00 95.38 145 ASN A CA 1
ATOM 1191 C C . ASN A 1 145 ? -13.121 -3.725 -2.408 1.00 95.38 145 ASN A C 1
ATOM 1193 O O . ASN A 1 145 ? -13.582 -4.061 -3.501 1.00 95.38 145 ASN A O 1
ATOM 1197 N N . GLN A 1 146 ? -13.168 -2.469 -1.968 1.00 94.75 146 GLN A N 1
ATOM 1198 C CA . GLN A 1 146 ? -13.857 -1.405 -2.689 1.00 94.75 146 GLN A CA 1
ATOM 1199 C C . GLN A 1 146 ? -12.994 -0.171 -2.862 1.00 94.75 146 GLN A C 1
ATOM 1201 O O . GLN A 1 146 ? -12.311 0.274 -1.942 1.00 94.75 146 GLN A O 1
ATOM 1206 N N . LEU A 1 147 ? -13.125 0.450 -4.033 1.00 94.19 147 LEU A N 1
ATOM 1207 C CA . LEU A 1 147 ? -12.688 1.822 -4.241 1.00 94.19 147 LEU A CA 1
ATOM 1208 C C . LEU A 1 147 ? -13.685 2.779 -3.595 1.00 94.19 147 LEU A C 1
ATOM 1210 O O . LEU A 1 147 ? -14.877 2.737 -3.890 1.00 94.19 147 LEU A O 1
ATOM 1214 N N . VAL A 1 148 ? -13.173 3.667 -2.753 1.00 92.69 148 VAL A N 1
ATOM 1215 C CA . VAL A 1 148 ? -13.946 4.737 -2.128 1.00 92.69 148 VAL A CA 1
ATOM 1216 C C . VAL A 1 148 ? -14.003 5.942 -3.069 1.00 92.69 148 VAL A C 1
ATOM 1218 O O . VAL A 1 148 ? -15.084 6.343 -3.497 1.00 92.69 148 VAL A O 1
ATOM 1221 N N . LYS A 1 149 ? -12.841 6.522 -3.414 1.00 89.19 149 LYS A N 1
ATOM 1222 C CA . LYS A 1 149 ? -12.704 7.687 -4.313 1.00 89.19 149 LYS A CA 1
ATOM 1223 C C . LYS A 1 149 ? -11.230 7.971 -4.635 1.00 89.19 149 LYS A C 1
ATOM 1225 O O . LYS A 1 149 ? -10.389 7.648 -3.816 1.00 89.19 149 LYS A O 1
ATOM 1230 N N . ASP A 1 150 ? -10.912 8.643 -5.746 1.00 79.69 150 ASP A N 1
ATOM 1231 C CA . ASP A 1 150 ? -9.585 9.250 -5.996 1.00 79.69 150 ASP A CA 1
ATOM 1232 C C . ASP A 1 150 ? -8.397 8.292 -5.723 1.00 79.69 150 ASP A C 1
ATOM 1234 O O . ASP A 1 150 ? -7.457 8.634 -5.012 1.00 79.69 150 ASP A O 1
ATOM 1238 N N . ASP A 1 151 ? -8.479 7.058 -6.239 1.00 89.88 151 ASP A N 1
ATOM 1239 C CA . ASP A 1 151 ? -7.518 5.957 -6.026 1.00 89.88 151 ASP A CA 1
ATOM 1240 C C . ASP A 1 151 ? -7.421 5.387 -4.595 1.00 89.88 151 ASP A C 1
ATOM 1242 O O . ASP A 1 151 ? -6.676 4.425 -4.381 1.00 89.88 151 ASP A O 1
ATOM 1246 N N . LEU A 1 152 ? -8.201 5.901 -3.642 1.00 93.69 152 LEU A N 1
ATOM 1247 C CA . LEU A 1 152 ? -8.380 5.329 -2.310 1.00 93.69 152 LEU A CA 1
ATOM 1248 C C . LEU A 1 152 ? -9.288 4.103 -2.369 1.00 93.69 152 LEU A C 1
ATOM 1250 O O . LEU A 1 152 ? -10.447 4.197 -2.776 1.00 93.69 152 LEU A O 1
ATOM 1254 N N . GLY A 1 153 ? -8.775 2.973 -1.902 1.00 95.38 153 GLY A N 1
ATOM 1255 C CA . GLY A 1 153 ? -9.547 1.773 -1.631 1.00 95.38 153 GLY A CA 1
ATOM 1256 C C . GLY A 1 153 ? -9.576 1.427 -0.147 1.00 95.38 153 GLY A C 1
ATOM 1257 O O . GLY A 1 153 ? -8.783 1.928 0.656 1.00 95.38 153 GLY A O 1
ATOM 1258 N N . VAL A 1 154 ? -10.505 0.554 0.216 1.00 96.56 154 VAL A N 1
ATOM 1259 C CA . VAL A 1 154 ? -10.613 -0.051 1.539 1.00 96.56 154 VAL A CA 1
ATOM 1260 C C . VAL A 1 154 ? -10.866 -1.542 1.393 1.00 96.56 154 VAL A C 1
ATOM 1262 O O . VAL A 1 154 ? -11.663 -1.960 0.552 1.00 96.56 154 VAL A O 1
ATOM 1265 N N . ILE A 1 155 ? -10.182 -2.330 2.217 1.00 96.69 155 ILE A N 1
ATOM 1266 C CA . ILE A 1 155 ? -10.360 -3.781 2.266 1.00 96.69 155 ILE A CA 1
ATOM 1267 C C . ILE A 1 155 ? -10.835 -4.155 3.656 1.00 96.69 155 ILE A C 1
ATOM 1269 O O . ILE A 1 155 ? -10.254 -3.717 4.653 1.00 96.69 155 ILE A O 1
ATOM 1273 N N . LEU A 1 156 ? -11.901 -4.945 3.705 1.00 97.81 156 LEU A N 1
ATOM 1274 C CA . LEU A 1 156 ? -12.480 -5.505 4.911 1.00 97.81 156 LEU A CA 1
ATOM 1275 C C . LEU A 1 156 ? -12.067 -6.970 5.027 1.00 97.81 156 LEU A C 1
ATOM 1277 O O . LEU A 1 156 ? -12.253 -7.757 4.103 1.00 97.81 156 LEU A O 1
ATOM 1281 N N . PHE A 1 157 ? -11.563 -7.336 6.194 1.00 98.06 157 PHE A N 1
ATOM 1282 C CA . PHE A 1 157 ? -11.133 -8.681 6.533 1.00 98.06 157 PHE A CA 1
ATOM 1283 C C . PHE A 1 157 ? -11.963 -9.238 7.677 1.00 98.06 157 PHE A C 1
ATOM 1285 O O . PHE A 1 157 ? -12.468 -8.495 8.526 1.00 98.06 157 PHE A O 1
ATOM 1292 N N . GLN A 1 158 ? -12.015 -10.562 7.742 1.00 97.50 158 GLN A N 1
ATOM 1293 C CA . GLN A 1 158 ? -12.494 -11.299 8.899 1.00 97.50 158 GLN A CA 1
ATOM 1294 C C . GLN A 1 158 ? -11.470 -12.337 9.327 1.00 97.50 158 GLN A C 1
ATOM 1296 O O . GLN A 1 158 ? -11.034 -13.146 8.521 1.00 97.50 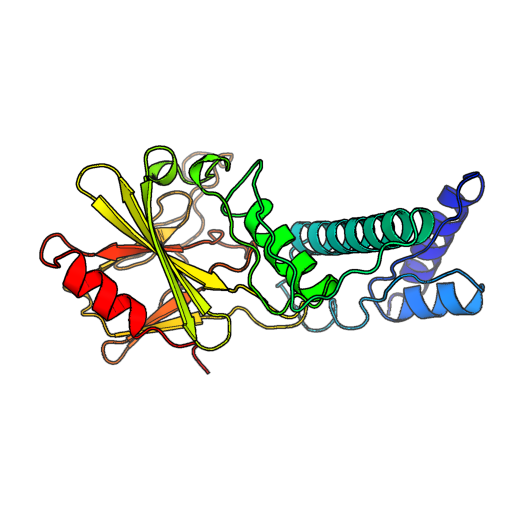158 GLN A O 1
ATOM 1301 N N . ASN 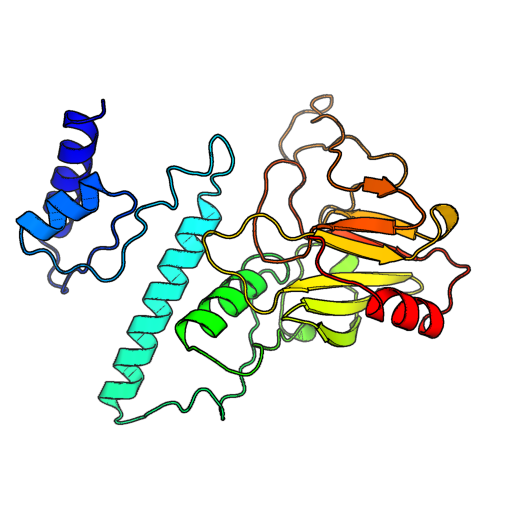A 1 159 ? -11.132 -12.362 10.612 1.00 97.31 159 ASN A N 1
ATOM 1302 C CA . ASN A 1 159 ? -10.399 -13.456 11.236 1.00 97.31 159 ASN A CA 1
ATOM 1303 C C . ASN A 1 159 ? -11.186 -13.911 12.468 1.00 97.31 159 ASN A C 1
ATOM 1305 O O . ASN A 1 159 ? -11.222 -13.212 13.483 1.00 97.31 159 ASN A O 1
ATOM 1309 N N . ARG A 1 160 ? -11.819 -15.087 12.367 1.00 95.12 160 ARG A N 1
ATOM 1310 C CA . ARG A 1 160 ? -12.764 -15.616 13.367 1.00 95.12 160 ARG A CA 1
ATOM 1311 C C . ARG A 1 160 ? -13.939 -14.649 13.595 1.00 95.12 160 ARG A C 1
ATOM 1313 O O . ARG A 1 160 ? -14.661 -14.314 12.661 1.00 95.12 160 ARG A O 1
ATOM 1320 N N . ASP A 1 161 ? -14.135 -14.224 14.835 1.00 94.25 161 ASP A N 1
ATOM 1321 C CA . ASP A 1 161 ? -15.153 -13.290 15.307 1.00 94.25 161 ASP A CA 1
ATOM 1322 C C . ASP A 1 161 ? -14.756 -11.819 15.118 1.00 94.25 161 ASP A C 1
ATOM 1324 O O . ASP A 1 161 ? -15.563 -10.926 15.361 1.00 94.25 161 ASP A O 1
ATOM 1328 N N . LYS A 1 162 ? -13.525 -11.547 14.668 1.00 96.12 162 LYS A N 1
ATOM 1329 C CA . LYS A 1 162 ? -13.018 -10.186 14.495 1.00 96.12 162 LYS A CA 1
ATOM 1330 C C . LYS A 1 162 ? -13.094 -9.759 13.040 1.00 96.12 162 LYS A C 1
ATOM 1332 O O . LYS A 1 162 ? -12.533 -10.418 12.166 1.00 96.12 162 LYS A O 1
ATOM 1337 N N . ILE A 1 163 ? -13.718 -8.612 12.809 1.00 97.50 163 ILE A N 1
ATOM 1338 C CA . ILE A 1 163 ? -13.646 -7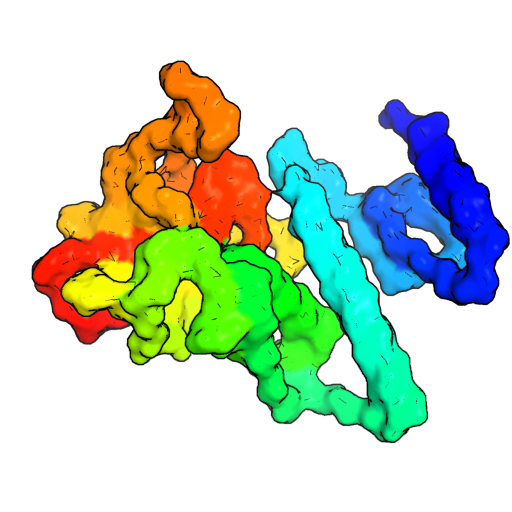.881 11.544 1.00 97.50 163 ILE A CA 1
ATOM 1339 C C . ILE A 1 163 ? -12.672 -6.716 11.689 1.00 97.50 163 ILE A C 1
ATOM 1341 O O . ILE A 1 163 ? -12.503 -6.181 12.781 1.00 97.50 163 ILE A O 1
ATOM 1345 N N . PHE A 1 164 ? -12.009 -6.333 10.608 1.00 97.81 164 PHE A N 1
ATOM 1346 C CA . PHE A 1 164 ? -11.107 -5.183 10.591 1.00 97.81 164 PHE A CA 1
ATOM 1347 C C . PHE A 1 164 ? -10.852 -4.739 9.163 1.00 97.81 164 PHE A C 1
ATOM 1349 O O . PHE A 1 164 ? -11.091 -5.490 8.224 1.00 97.81 164 PHE A O 1
ATOM 1356 N N . ALA A 1 165 ? -10.375 -3.516 8.987 1.00 97.38 165 ALA A N 1
ATOM 1357 C CA . ALA A 1 165 ? -10.120 -2.971 7.666 1.00 97.38 165 ALA A CA 1
ATOM 1358 C C . ALA A 1 165 ? -8.794 -2.229 7.597 1.00 97.38 165 ALA A C 1
ATOM 1360 O O . ALA A 1 165 ? -8.241 -1.820 8.616 1.00 97.38 165 ALA A O 1
ATOM 1361 N N . HIS A 1 166 ? -8.305 -2.007 6.385 1.00 94.75 166 HIS A N 1
ATOM 1362 C CA . HIS A 1 166 ? -7.308 -0.974 6.146 1.00 94.75 166 HIS A CA 1
ATOM 1363 C C . HIS A 1 166 ? -7.609 -0.240 4.848 1.00 94.75 166 HIS A C 1
ATOM 1365 O O . HIS A 1 166 ? -8.108 -0.815 3.878 1.00 94.75 166 HIS A O 1
ATOM 1371 N N . TYR A 1 167 ? -7.273 1.043 4.838 1.00 95.25 167 TYR A N 1
ATOM 1372 C CA . TYR A 1 167 ? -7.265 1.837 3.623 1.00 95.25 167 TYR A CA 1
ATOM 1373 C C . TYR A 1 167 ? -5.977 1.601 2.854 1.00 95.25 167 TYR A C 1
ATOM 1375 O O . TYR A 1 167 ? -4.908 1.467 3.455 1.00 95.25 167 TYR A O 1
ATOM 1383 N N . TYR A 1 168 ? -6.061 1.622 1.531 1.00 93.00 168 TYR A N 1
ATOM 1384 C CA . TYR A 1 168 ? -4.904 1.548 0.655 1.00 93.00 168 TYR A CA 1
ATOM 1385 C C . TYR A 1 168 ? -5.044 2.503 -0.529 1.00 93.00 168 TYR A C 1
ATOM 1387 O O . TYR A 1 168 ? -6.148 2.897 -0.894 1.00 93.00 168 TYR A O 1
ATOM 1395 N N . LEU A 1 169 ? -3.922 2.895 -1.128 1.00 91.12 169 LEU A N 1
ATOM 1396 C CA . LEU A 1 169 ? -3.945 3.577 -2.418 1.00 91.12 169 LEU A CA 1
ATOM 1397 C C . LEU A 1 169 ? -3.712 2.579 -3.536 1.00 91.12 169 LEU A C 1
ATOM 1399 O O . LEU A 1 169 ? -2.978 1.604 -3.395 1.00 91.12 169 LEU A O 1
ATOM 1403 N N . THR A 1 170 ? -4.304 2.877 -4.679 1.00 90.12 170 THR A N 1
ATOM 1404 C CA . THR A 1 170 ? -4.094 2.133 -5.919 1.00 90.12 170 THR A CA 1
ATOM 1405 C C . THR A 1 170 ? -3.105 2.835 -6.844 1.00 90.12 170 THR A C 1
ATOM 1407 O O . THR A 1 170 ? -2.620 2.227 -7.795 1.00 90.12 170 THR A O 1
ATOM 1410 N N . ALA A 1 171 ? -2.777 4.100 -6.581 1.00 83.75 171 ALA A N 1
ATOM 1411 C CA . ALA A 1 171 ? -1.680 4.834 -7.198 1.00 83.75 171 ALA A CA 1
ATOM 1412 C C . ALA A 1 171 ? -1.190 5.924 -6.233 1.00 83.75 171 ALA A C 1
ATOM 1414 O O . ALA A 1 171 ? -1.993 6.584 -5.584 1.00 83.75 171 ALA A O 1
ATOM 1415 N N . LEU A 1 172 ? 0.127 6.137 -6.151 1.00 75.81 172 LEU A N 1
ATOM 1416 C CA . LEU A 1 172 ? 0.690 7.312 -5.485 1.00 75.81 172 LEU A CA 1
ATOM 1417 C C . LEU A 1 172 ? 1.965 7.772 -6.208 1.00 75.81 172 LEU A C 1
ATOM 1419 O O . LEU A 1 172 ? 2.872 6.963 -6.440 1.00 75.81 172 LEU A O 1
ATOM 1423 N N . PRO A 1 173 ? 2.084 9.058 -6.580 1.00 66.38 173 PRO A N 1
ATOM 1424 C CA . PRO A 1 173 ? 3.338 9.617 -7.046 1.00 66.38 173 PRO A CA 1
ATOM 1425 C C . PRO A 1 173 ? 4.495 9.406 -6.064 1.00 66.38 173 PRO A C 1
ATOM 1427 O O . PRO A 1 173 ? 4.390 9.520 -4.849 1.00 66.38 173 PRO A O 1
ATOM 1430 N N . VAL A 1 174 ? 5.669 9.147 -6.633 1.00 56.69 174 VAL A N 1
ATOM 1431 C CA . VAL A 1 174 ? 6.924 8.867 -5.914 1.00 56.69 174 VAL A CA 1
ATOM 1432 C C . VAL A 1 174 ? 7.361 9.993 -4.967 1.00 56.69 174 VAL A C 1
ATOM 1434 O O . VAL A 1 174 ? 8.169 9.744 -4.071 1.00 56.69 174 VAL A O 1
ATOM 1437 N N . HIS A 1 175 ? 6.898 11.215 -5.222 1.00 59.38 175 HIS A N 1
ATOM 1438 C CA . HIS A 1 175 ? 7.268 12.439 -4.515 1.00 59.38 175 HIS A CA 1
ATOM 1439 C C . HIS A 1 175 ? 6.182 12.934 -3.556 1.00 59.38 175 HIS A C 1
ATOM 1441 O O . HIS A 1 175 ? 6.386 13.974 -2.923 1.00 59.38 175 HIS A O 1
ATOM 1447 N N . ASP A 1 176 ? 5.057 12.227 -3.471 1.00 67.50 176 ASP A N 1
ATOM 1448 C CA . ASP A 1 176 ? 3.958 12.639 -2.616 1.00 67.50 176 ASP A CA 1
ATOM 1449 C C . ASP A 1 176 ? 4.265 12.331 -1.157 1.00 67.50 176 ASP A C 1
ATOM 1451 O O . ASP A 1 176 ? 4.985 11.390 -0.807 1.00 67.50 176 ASP A O 1
ATOM 1455 N N . LYS A 1 177 ? 3.734 13.203 -0.304 1.00 71.88 177 LYS A N 1
ATOM 1456 C CA . LYS A 1 177 ? 3.782 13.048 1.144 1.00 71.88 177 LYS A CA 1
ATOM 1457 C C . LYS A 1 177 ? 2.961 11.826 1.561 1.00 71.88 177 LYS A C 1
ATOM 1459 O O . LYS A 1 177 ? 2.104 11.384 0.793 1.00 71.88 177 LYS A O 1
ATOM 1464 N N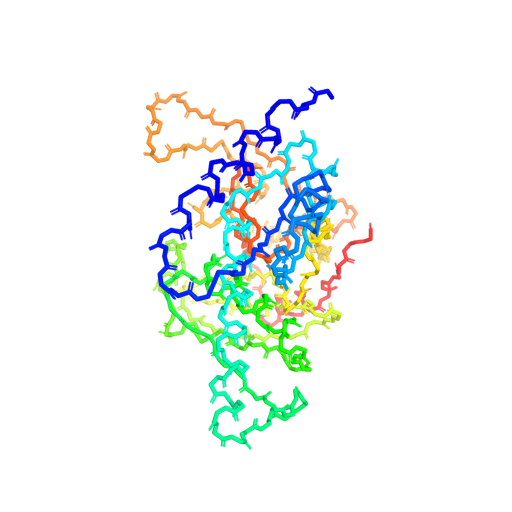 . PRO A 1 178 ? 3.183 11.305 2.780 1.00 76.19 178 PRO A N 1
ATOM 1465 C CA . PRO A 1 178 ? 2.275 10.313 3.317 1.00 76.19 178 PRO A CA 1
ATOM 1466 C C . PRO A 1 178 ? 0.830 10.788 3.245 1.00 76.19 178 PRO A C 1
ATOM 1468 O O . PRO A 1 178 ? 0.529 11.926 3.606 1.00 76.19 178 PRO A O 1
ATOM 1471 N N . VAL A 1 179 ? -0.039 9.900 2.774 1.00 83.38 179 VAL A N 1
ATOM 1472 C CA . VAL A 1 179 ? -1.468 10.166 2.655 1.00 83.38 179 VAL A CA 1
ATOM 1473 C C . VAL A 1 179 ? -2.172 9.638 3.892 1.00 83.38 179 VAL A C 1
ATOM 1475 O O . VAL A 1 179 ? -1.900 8.528 4.354 1.00 83.38 179 VAL A O 1
ATOM 1478 N N . PHE A 1 180 ? -3.085 10.446 4.413 1.00 90.00 180 PHE A N 1
ATOM 1479 C CA . PHE A 1 180 ? -3.940 10.096 5.533 1.00 90.00 180 PHE A CA 1
ATOM 1480 C C . PHE A 1 180 ? -5.395 10.110 5.086 1.00 90.00 180 PHE A C 1
ATOM 1482 O O . PHE A 1 180 ? -5.755 10.832 4.156 1.00 90.00 180 PHE A O 1
ATOM 1489 N N . VAL A 1 181 ? -6.224 9.328 5.765 1.00 93.38 181 VAL A N 1
ATOM 1490 C CA . VAL A 1 181 ? -7.673 9.311 5.587 1.00 93.38 181 VAL A CA 1
ATOM 1491 C C . VAL A 1 181 ? -8.357 9.788 6.851 1.00 93.38 181 VAL A C 1
ATOM 1493 O O . VAL A 1 181 ? -8.021 9.316 7.940 1.00 93.38 181 VAL A O 1
ATOM 1496 N N . ASP A 1 182 ? -9.324 10.694 6.696 1.00 95.00 182 ASP A N 1
ATOM 1497 C CA . ASP A 1 182 ? -10.274 11.033 7.746 1.00 95.00 182 ASP A CA 1
ATOM 1498 C C . ASP A 1 182 ? -11.473 10.072 7.704 1.00 95.00 182 ASP A C 1
ATOM 1500 O O . ASP A 1 182 ? -12.095 9.855 6.671 1.00 95.00 182 ASP A O 1
ATOM 1504 N N . THR A 1 183 ? -11.779 9.421 8.826 1.00 94.69 183 THR A N 1
ATOM 1505 C CA . THR A 1 183 ? -12.954 8.543 8.966 1.00 94.69 183 THR A CA 1
ATOM 1506 C C . THR A 1 183 ? -13.817 9.031 10.118 1.00 94.69 183 THR A C 1
ATOM 1508 O O . THR A 1 183 ? -13.309 9.279 11.213 1.00 94.69 183 THR A O 1
ATOM 1511 N N . PHE A 1 184 ? -15.123 9.172 9.884 1.00 92.94 184 PHE A N 1
ATOM 1512 C CA . PHE A 1 184 ? -16.071 9.604 10.909 1.00 92.94 184 PHE A CA 1
ATOM 1513 C C . PHE A 1 184 ? -16.486 8.424 11.781 1.00 92.94 184 PHE A C 1
ATOM 1515 O O . PHE A 1 184 ? -17.283 7.585 11.362 1.00 92.94 184 PHE A O 1
ATOM 1522 N N . VAL A 1 185 ? -15.955 8.358 12.996 1.00 92.00 185 VAL A N 1
ATOM 1523 C CA . VAL A 1 185 ? -16.237 7.267 13.932 1.00 92.00 185 VAL A CA 1
ATOM 1524 C C . VAL A 1 185 ? -16.151 7.760 15.370 1.00 92.00 185 VAL A C 1
ATOM 1526 O O . VAL A 1 185 ? -15.437 8.716 15.659 1.00 92.00 185 VAL A O 1
ATOM 1529 N N . SER A 1 186 ? -16.902 7.138 16.278 1.00 89.56 186 SER A N 1
ATOM 1530 C CA . SER A 1 186 ? -16.782 7.425 17.708 1.00 89.56 186 SER A CA 1
ATOM 1531 C C . SER A 1 186 ? -15.493 6.824 18.265 1.00 89.56 186 SER A C 1
ATOM 1533 O O . SER A 1 186 ? -15.162 5.679 17.973 1.00 89.56 186 SER A O 1
ATOM 1535 N N . GLU A 1 187 ? -14.801 7.559 19.133 1.00 84.88 187 GLU A N 1
ATOM 1536 C CA . GLU A 1 187 ? -13.579 7.105 19.812 1.00 84.88 187 GLU A CA 1
ATOM 1537 C C . GLU A 1 187 ? -13.756 5.770 20.543 1.00 84.88 187 GLU A C 1
ATOM 1539 O O . GLU A 1 187 ? -12.862 4.933 20.541 1.00 84.88 187 GLU A O 1
ATOM 1544 N N . LYS A 1 188 ? -14.937 5.542 21.126 1.00 88.38 188 LYS A N 1
ATOM 1545 C CA . LYS A 1 188 ? -15.239 4.311 21.869 1.00 88.38 188 LYS A CA 1
ATOM 1546 C C . LYS A 1 188 ? -15.460 3.096 20.968 1.00 88.38 188 LYS A C 1
ATOM 1548 O O . LYS A 1 188 ? -15.493 1.986 21.480 1.00 88.38 188 LYS A O 1
ATOM 1553 N N . GLN A 1 189 ? -15.627 3.317 19.664 1.00 90.69 189 GLN A N 1
ATOM 1554 C CA . GLN A 1 189 ? -16.040 2.290 18.716 1.00 90.69 189 GLN A CA 1
ATOM 1555 C C . GLN A 1 189 ? -14.894 1.664 17.934 1.00 90.69 189 GLN A C 1
ATOM 1557 O O . GLN A 1 189 ? -15.152 0.753 17.155 1.00 90.69 189 GLN A O 1
ATOM 1562 N N . VAL A 1 190 ? -13.654 2.143 18.078 1.00 95.38 190 VAL A N 1
ATOM 1563 C CA . VAL A 1 190 ? -12.532 1.652 17.271 1.00 95.38 190 VAL A CA 1
ATOM 1564 C C . VAL A 1 190 ? -11.218 1.619 18.030 1.00 95.38 190 VAL A C 1
ATOM 1566 O O . VAL A 1 190 ? -10.953 2.442 18.902 1.00 95.38 190 VAL A O 1
ATOM 1569 N N . PHE A 1 191 ? -10.345 0.715 17.607 1.00 95.81 191 PHE A N 1
ATOM 1570 C CA . PHE A 1 191 ? -8.922 0.760 17.912 1.00 95.81 191 PHE A CA 1
ATOM 1571 C C . PHE A 1 191 ? -8.106 0.514 16.640 1.00 95.81 191 PHE A C 1
ATOM 1573 O O . PHE A 1 191 ? -8.591 -0.067 15.667 1.00 95.81 191 PHE A O 1
ATOM 1580 N N . ILE A 1 192 ? -6.862 0.987 16.630 1.00 94.56 192 ILE A N 1
ATOM 1581 C CA . ILE A 1 192 ? -5.946 0.847 15.499 1.00 94.56 192 ILE A CA 1
ATOM 1582 C C . ILE A 1 192 ? -4.727 0.049 15.932 1.00 94.56 192 ILE A C 1
ATOM 1584 O O . ILE A 1 192 ? -4.088 0.384 16.931 1.00 94.56 192 ILE A O 1
ATOM 1588 N N . LEU A 1 193 ? -4.373 -0.960 15.137 1.00 94.06 193 LEU A N 1
ATOM 1589 C CA . LEU A 1 193 ? -3.135 -1.719 15.285 1.00 94.06 193 LEU A CA 1
ATOM 1590 C C . LEU A 1 193 ? -2.167 -1.438 14.131 1.00 94.06 193 LEU A C 1
ATOM 1592 O O . LEU A 1 193 ? -2.583 -1.216 12.991 1.00 94.06 193 LEU A O 1
ATOM 1596 N N . SER A 1 194 ? -0.866 -1.503 14.407 1.00 90.94 194 SER A N 1
ATOM 1597 C CA . SER A 1 194 ? 0.148 -1.672 13.364 1.00 90.94 194 SER A CA 1
ATOM 1598 C C . SER A 1 194 ? 0.120 -3.100 12.807 1.00 90.94 194 SER A C 1
ATOM 1600 O O . SER A 1 194 ? -0.466 -4.006 13.404 1.00 90.94 194 SER A O 1
ATOM 1602 N N . LYS A 1 195 ? 0.830 -3.350 11.701 1.00 87.88 195 LYS A N 1
ATOM 1603 C CA . LYS A 1 195 ? 1.009 -4.715 11.177 1.00 87.88 195 LYS A CA 1
ATOM 1604 C C . LYS A 1 195 ? 1.688 -5.680 12.163 1.00 87.88 195 LYS A C 1
ATOM 1606 O O . LYS A 1 195 ? 1.500 -6.886 12.067 1.00 87.88 195 LYS A O 1
ATOM 1611 N N . GLN A 1 196 ? 2.460 -5.170 13.127 1.00 86.81 196 GLN A N 1
ATOM 1612 C CA . GLN A 1 196 ? 3.061 -5.975 14.200 1.00 86.81 196 GLN A CA 1
ATOM 1613 C C . GLN A 1 196 ? 2.083 -6.262 15.353 1.00 86.81 196 GLN A C 1
ATOM 1615 O O . GLN A 1 196 ? 2.459 -6.930 16.310 1.00 86.81 196 GLN A O 1
ATOM 1620 N N . GLY A 1 197 ? 0.841 -5.772 15.279 1.00 90.88 197 GLY A N 1
ATOM 1621 C CA . GLY A 1 197 ? -0.169 -5.945 16.323 1.00 90.88 197 GLY A CA 1
ATOM 1622 C C . GLY A 1 197 ? -0.050 -4.957 17.483 1.00 90.88 197 GLY A C 1
ATOM 1623 O O . GLY A 1 197 ? -0.684 -5.168 18.509 1.00 90.88 197 GLY A O 1
ATOM 1624 N N . ILE A 1 198 ? 0.741 -3.894 17.326 1.00 90.62 198 ILE A N 1
ATOM 1625 C CA . ILE A 1 198 ? 0.968 -2.887 18.369 1.00 90.62 198 ILE A CA 1
ATOM 1626 C C . ILE A 1 198 ? -0.153 -1.868 18.318 1.00 90.62 198 ILE A C 1
ATOM 1628 O O . ILE A 1 198 ? -0.492 -1.378 17.236 1.00 90.62 198 ILE A O 1
ATOM 1632 N N . ARG A 1 199 ? -0.717 -1.532 19.476 1.00 93.00 199 ARG A N 1
ATOM 1633 C CA . ARG A 1 199 ? -1.782 -0.538 19.544 1.00 93.00 199 ARG A CA 1
ATOM 1634 C C . ARG A 1 199 ? -1.245 0.849 19.221 1.00 93.00 199 ARG A C 1
ATOM 1636 O O . ARG A 1 199 ? -0.328 1.342 19.868 1.00 93.00 199 ARG A O 1
ATOM 1643 N N . LEU A 1 200 ? -1.848 1.483 18.222 1.00 91.75 200 LEU A N 1
ATOM 1644 C CA . LEU A 1 200 ? -1.567 2.861 17.819 1.00 91.75 200 LEU A CA 1
ATOM 1645 C C . LEU A 1 200 ? -2.655 3.830 18.299 1.00 91.75 200 LEU A C 1
ATOM 1647 O O . LEU A 1 200 ? -2.413 5.033 18.358 1.00 91.75 200 LEU A O 1
ATOM 1651 N N . TRP A 1 201 ? -3.852 3.319 18.603 1.00 93.81 201 TRP A N 1
ATOM 1652 C CA . TRP A 1 201 ? -4.984 4.091 19.120 1.00 93.81 201 TRP A CA 1
ATOM 1653 C C . TRP A 1 201 ? -6.080 3.174 19.699 1.00 93.81 201 TRP A C 1
ATOM 1655 O O . TRP A 1 201 ? -6.259 2.083 19.152 1.00 93.81 201 TRP A O 1
ATOM 1665 N N . PRO A 1 202 ? -6.871 3.606 20.700 1.00 91.94 202 PRO A N 1
ATOM 1666 C CA . PRO A 1 202 ? -6.534 4.651 21.673 1.00 91.94 202 PRO A CA 1
ATOM 1667 C C . PRO A 1 202 ? -5.388 4.170 22.581 1.00 91.94 202 PRO A C 1
ATOM 1669 O O . PRO A 1 202 ? -5.154 2.969 22.669 1.00 91.94 202 PRO A O 1
ATOM 1672 N N . ASP A 1 203 ? -4.663 5.090 23.220 1.00 91.94 203 ASP A N 1
ATOM 1673 C CA . ASP A 1 203 ? -3.539 4.790 24.130 1.00 91.94 203 ASP A CA 1
ATOM 1674 C C . ASP A 1 203 ? -2.389 3.998 23.467 1.00 91.94 203 ASP A C 1
ATOM 1676 O O . ASP A 1 203 ? -2.280 2.780 23.635 1.00 91.94 203 ASP A O 1
ATOM 1680 N N . PRO A 1 204 ? -1.527 4.662 22.671 1.00 91.25 204 PRO A N 1
ATOM 1681 C CA . PRO A 1 204 ? -0.512 3.976 21.883 1.00 91.25 204 PRO A CA 1
ATOM 1682 C C . PRO A 1 204 ? 0.528 3.269 22.766 1.00 91.25 204 PRO A C 1
ATOM 1684 O O . PRO A 1 204 ? 1.057 3.832 23.727 1.00 91.25 204 PRO A O 1
ATOM 1687 N N . GLU A 1 205 ? 0.847 2.031 22.399 1.00 91.06 205 GLU A N 1
ATOM 1688 C CA . GLU A 1 205 ? 1.804 1.175 23.096 1.00 91.06 205 GLU A CA 1
ATOM 1689 C C . GLU A 1 205 ? 3.252 1.487 22.665 1.00 91.06 205 GLU A C 1
ATOM 1691 O O . GLU A 1 205 ? 3.498 1.892 21.521 1.00 91.06 205 GLU A O 1
ATOM 1696 N N . PRO A 1 206 ? 4.243 1.303 23.559 1.00 88.25 206 PRO A N 1
ATOM 1697 C CA . PRO A 1 206 ? 5.649 1.409 23.189 1.00 88.25 206 PRO A CA 1
ATOM 1698 C C . PRO A 1 206 ? 6.037 0.298 22.205 1.00 88.25 206 PRO A C 1
ATOM 1700 O O . PRO A 1 206 ? 5.558 -0.833 22.286 1.00 88.25 206 PRO A O 1
ATOM 1703 N N . TYR A 1 207 ? 6.947 0.610 21.284 1.00 83.38 207 TYR A N 1
ATOM 1704 C CA . TYR A 1 207 ? 7.379 -0.328 20.251 1.00 83.38 207 TYR A CA 1
ATOM 1705 C C . TYR A 1 207 ? 8.648 -1.068 20.685 1.00 83.38 207 TYR A C 1
ATOM 1707 O O . TYR A 1 207 ? 9.645 -0.447 21.052 1.00 83.38 207 TYR A O 1
ATOM 1715 N N . HIS A 1 208 ? 8.636 -2.400 20.610 1.00 80.44 208 HIS A N 1
ATOM 1716 C CA . HIS A 1 208 ? 9.818 -3.232 20.844 1.00 80.44 208 HIS A CA 1
ATOM 1717 C C . HIS A 1 208 ? 10.336 -3.775 19.513 1.00 80.44 208 HIS A C 1
ATOM 1719 O O . HIS A 1 208 ? 9.621 -4.467 18.786 1.00 80.44 208 HIS A O 1
ATOM 1725 N N . LEU A 1 209 ? 11.583 -3.445 19.165 1.00 74.56 209 LEU A N 1
ATOM 1726 C CA . LEU A 1 209 ? 12.223 -4.030 17.989 1.00 74.56 209 LEU A CA 1
ATOM 1727 C C . LEU A 1 209 ? 12.432 -5.531 18.241 1.00 74.56 209 LEU A C 1
ATOM 1729 O O . LEU A 1 209 ? 13.024 -5.868 19.262 1.00 74.56 209 LEU A O 1
ATOM 1733 N N . PRO A 1 210 ? 12.091 -6.427 17.294 1.00 71.62 210 PRO A N 1
ATOM 1734 C CA . PRO A 1 210 ? 12.230 -7.874 17.495 1.00 71.62 210 PRO A CA 1
ATOM 1735 C C . PRO A 1 210 ? 13.634 -8.343 17.912 1.00 71.62 210 PRO A C 1
ATOM 1737 O O . PRO A 1 210 ? 13.781 -9.410 18.494 1.00 71.62 210 PRO A O 1
ATOM 1740 N N . GLN A 1 211 ? 14.669 -7.561 17.590 1.00 78.62 211 GLN A N 1
ATOM 1741 C CA . GLN A 1 211 ? 16.068 -7.852 17.919 1.00 78.62 211 GLN A CA 1
ATOM 1742 C C . GLN A 1 211 ? 16.622 -6.989 19.065 1.00 78.62 211 GLN A C 1
ATOM 1744 O O . GLN A 1 211 ? 17.791 -7.133 19.420 1.00 78.62 211 GLN A O 1
ATOM 1749 N N . ALA A 1 212 ? 15.836 -6.063 19.621 1.00 79.38 212 ALA A N 1
ATOM 1750 C CA . ALA A 1 212 ? 16.292 -5.235 20.730 1.00 79.38 212 ALA A CA 1
ATOM 1751 C C . ALA A 1 212 ? 16.278 -6.030 22.046 1.00 79.38 212 ALA A C 1
ATOM 1753 O O . ALA A 1 212 ? 15.370 -6.835 22.271 1.00 79.38 212 ALA A O 1
ATOM 1754 N N . PRO A 1 213 ? 17.245 -5.798 22.953 1.00 87.25 213 PRO A N 1
ATOM 1755 C CA . PRO A 1 213 ? 17.205 -6.390 24.284 1.00 87.25 213 PRO A CA 1
ATOM 1756 C C . PRO A 1 213 ? 15.934 -5.986 25.048 1.00 87.25 213 PRO A C 1
ATOM 1758 O O . PRO A 1 213 ? 15.324 -4.944 24.782 1.00 87.25 213 PRO A O 1
ATOM 1761 N N . ALA A 1 214 ? 15.533 -6.794 26.030 1.00 87.12 214 ALA A N 1
ATOM 1762 C CA . ALA A 1 214 ? 14.442 -6.430 26.930 1.00 87.12 214 ALA A CA 1
ATOM 1763 C C . ALA A 1 214 ? 14.753 -5.093 27.632 1.00 87.12 214 ALA A C 1
ATOM 1765 O O . ALA A 1 214 ? 15.882 -4.861 28.061 1.00 87.12 214 ALA A O 1
ATOM 1766 N N . GLY A 1 215 ? 13.759 -4.206 27.725 1.00 85.62 215 GLY A N 1
ATOM 1767 C CA . GLY A 1 215 ? 13.933 -2.859 28.286 1.00 85.62 215 GLY A CA 1
ATOM 1768 C C . GLY A 1 215 ? 14.233 -1.764 27.256 1.00 85.62 215 GLY A C 1
ATOM 1769 O O . GLY A 1 215 ? 14.117 -0.588 27.589 1.00 85.62 215 GLY A O 1
ATOM 1770 N N . TYR A 1 216 ? 14.553 -2.117 26.006 1.00 84.62 216 TYR A N 1
ATOM 1771 C CA . TYR A 1 216 ? 14.788 -1.151 24.929 1.00 84.62 216 TYR A CA 1
ATOM 1772 C C . TYR A 1 216 ? 13.543 -0.996 24.066 1.00 84.62 216 TYR A C 1
ATOM 1774 O O . TYR A 1 216 ? 13.303 -1.775 23.144 1.00 84.62 216 TYR A O 1
ATOM 1782 N N . TYR A 1 217 ? 12.766 0.036 24.372 1.00 83.00 217 TYR A N 1
ATOM 1783 C CA . TYR A 1 217 ? 11.551 0.374 23.647 1.00 83.00 217 TYR A CA 1
ATOM 1784 C C . TYR A 1 217 ? 11.706 1.720 22.949 1.00 83.00 217 TYR A C 1
ATOM 1786 O O . TYR A 1 217 ? 12.271 2.664 23.504 1.00 83.00 217 TYR A O 1
ATOM 1794 N N . GLU A 1 218 ? 11.173 1.817 21.738 1.00 82.50 218 GLU A N 1
ATOM 1795 C CA . GLU A 1 218 ? 10.902 3.112 21.134 1.00 82.50 218 GLU A CA 1
ATOM 1796 C C . GLU A 1 218 ? 9.639 3.703 21.781 1.00 82.50 218 GLU A C 1
ATOM 1798 O O . GLU A 1 218 ? 8.691 2.962 22.079 1.00 82.50 218 GLU A O 1
ATOM 1803 N N . PRO A 1 219 ? 9.605 5.028 22.019 1.00 83.12 219 PRO A N 1
ATOM 1804 C CA . PRO A 1 219 ? 8.424 5.667 22.574 1.00 83.12 219 PRO A CA 1
ATOM 1805 C C . PRO A 1 219 ? 7.212 5.460 21.650 1.00 83.12 219 PRO A C 1
ATOM 1807 O O . PRO A 1 219 ? 7.389 5.342 20.429 1.00 83.12 219 PRO A O 1
ATOM 1810 N N . PRO A 1 220 ? 5.986 5.448 22.208 1.00 81.62 220 PRO A N 1
ATOM 1811 C CA . PRO A 1 220 ? 4.771 5.403 21.412 1.00 81.62 220 PRO A CA 1
ATOM 1812 C C . PRO A 1 220 ? 4.774 6.495 20.347 1.00 81.62 220 PRO A C 1
ATOM 1814 O O . PRO A 1 220 ? 5.182 7.633 20.596 1.00 81.62 220 PRO A O 1
ATOM 1817 N N . GLN A 1 221 ? 4.318 6.154 19.148 1.00 75.19 221 GLN A N 1
ATOM 1818 C CA . GLN A 1 221 ? 4.310 7.095 18.037 1.00 75.19 221 GLN A CA 1
ATOM 1819 C C . GLN A 1 221 ? 2.925 7.635 17.787 1.00 75.19 221 GLN A C 1
ATOM 1821 O O . GLN A 1 221 ? 1.979 6.892 17.528 1.00 75.19 221 GLN A O 1
ATOM 1826 N N . THR A 1 222 ? 2.842 8.955 17.749 1.00 80.06 222 THR A N 1
ATOM 1827 C CA . THR A 1 222 ? 1.617 9.666 17.415 1.00 80.06 222 THR A CA 1
ATOM 1828 C C . THR A 1 222 ? 1.456 9.734 15.896 1.00 80.06 222 THR A C 1
ATOM 1830 O O . THR A 1 222 ? 1.734 10.755 15.272 1.00 80.06 222 THR A O 1
ATOM 1833 N N . VAL A 1 223 ? 1.059 8.613 15.286 1.00 83.12 223 VAL A N 1
ATOM 1834 C CA . VAL A 1 223 ? 0.723 8.530 13.846 1.00 83.12 223 VAL A CA 1
ATOM 1835 C C . VAL A 1 223 ? -0.778 8.609 13.579 1.00 83.12 223 VAL A C 1
ATOM 1837 O O . VAL A 1 223 ? -1.184 8.859 12.448 1.00 83.12 223 VAL A O 1
ATOM 1840 N N . ILE A 1 224 ? -1.587 8.396 14.615 1.00 90.19 224 ILE A N 1
ATOM 1841 C CA . ILE A 1 224 ? -3.039 8.543 14.588 1.00 90.19 224 ILE A CA 1
ATOM 1842 C C . ILE A 1 224 ? -3.390 9.829 15.326 1.00 90.19 224 ILE A C 1
ATOM 1844 O O . ILE A 1 224 ? -2.837 10.102 16.394 1.00 90.19 224 ILE A O 1
ATOM 1848 N N . SER A 1 225 ? -4.313 10.612 14.776 1.00 91.75 225 SER A N 1
ATOM 1849 C CA . SER A 1 225 ? -4.933 11.717 15.503 1.00 91.75 225 SER A CA 1
ATOM 1850 C C . SER A 1 225 ? -6.450 11.593 15.460 1.00 91.75 225 SER A C 1
ATOM 1852 O O . SER A 1 225 ? -7.021 11.062 14.509 1.00 91.75 225 SER A O 1
ATOM 1854 N N . TYR A 1 226 ? -7.109 12.056 16.516 1.00 93.88 226 TYR A N 1
ATOM 1855 C CA . TYR A 1 226 ? -8.561 12.043 16.619 1.00 93.88 226 TYR A CA 1
ATOM 1856 C C . TYR A 1 226 ? -9.052 13.415 17.069 1.00 93.88 226 TYR A C 1
ATOM 1858 O O . TYR A 1 226 ? -8.680 13.892 18.142 1.00 93.88 226 TYR A O 1
ATOM 1866 N N . GLN A 1 227 ? -9.845 14.081 16.229 1.00 93.00 227 GLN A N 1
ATOM 1867 C CA . GLN A 1 227 ? -10.389 15.415 16.500 1.00 93.00 227 GLN A CA 1
ATOM 1868 C C . GLN A 1 227 ? -11.764 15.556 15.848 1.00 93.00 227 GLN A C 1
ATOM 1870 O O . GLN A 1 227 ? -11.955 15.131 14.714 1.00 93.00 227 GLN A O 1
ATOM 1875 N N . ASN A 1 228 ? -12.728 16.179 16.534 1.00 91.94 228 ASN A N 1
ATOM 1876 C CA . ASN A 1 228 ? -14.069 16.453 15.990 1.00 91.94 228 ASN A CA 1
ATOM 1877 C C . ASN A 1 228 ? -14.771 15.209 15.403 1.00 91.94 228 ASN A C 1
ATOM 1879 O O . ASN A 1 228 ? -15.356 15.280 14.323 1.00 91.94 228 ASN A O 1
ATOM 1883 N N . HIS A 1 229 ? -14.681 14.063 16.090 1.00 91.06 229 HIS A N 1
ATOM 1884 C CA . HIS A 1 229 ? -15.213 12.769 15.627 1.00 91.06 229 HIS A CA 1
ATOM 1885 C C . HIS A 1 229 ? -14.603 12.242 14.321 1.00 91.06 229 HIS A C 1
ATOM 1887 O O . HIS A 1 229 ? -15.184 11.380 13.661 1.00 91.06 229 HIS A O 1
ATOM 1893 N N . LYS A 1 230 ? -13.429 12.754 13.946 1.00 93.06 230 LYS A N 1
ATOM 1894 C CA . LYS A 1 230 ? -12.648 12.280 12.810 1.00 93.06 230 LYS A CA 1
ATOM 1895 C C . LYS A 1 230 ? -11.393 11.592 13.300 1.00 93.06 230 LYS A C 1
ATOM 1897 O O . LYS A 1 230 ? -10.577 12.198 13.991 1.00 93.06 230 LYS A O 1
ATOM 1902 N N . LEU A 1 231 ? -11.236 10.347 12.881 1.00 94.44 231 LEU A N 1
ATOM 1903 C CA . LEU A 1 231 ? -10.018 9.574 13.033 1.00 94.44 231 LEU A CA 1
ATOM 1904 C C . LEU A 1 231 ? -9.153 9.784 11.793 1.00 94.44 231 LEU A C 1
ATOM 1906 O O . LEU A 1 231 ? -9.559 9.418 10.691 1.00 94.44 231 LEU A O 1
ATOM 1910 N N . LEU A 1 232 ? -7.978 10.377 11.975 1.00 93.94 232 LEU A N 1
ATOM 1911 C CA . LEU A 1 232 ? -6.971 10.526 10.938 1.00 93.94 232 LEU A CA 1
ATOM 1912 C C . LEU A 1 232 ? -6.005 9.346 11.025 1.00 93.94 232 LEU A C 1
ATOM 1914 O O . LEU A 1 232 ? -5.281 9.195 12.011 1.00 93.94 232 LEU A O 1
ATOM 1918 N N . SER A 1 233 ? -5.997 8.511 9.992 1.00 91.81 233 SER A N 1
ATOM 1919 C CA . SER A 1 233 ? -5.156 7.313 9.930 1.00 91.81 233 SER A CA 1
ATOM 1920 C C . SER A 1 233 ? -4.332 7.285 8.642 1.00 91.81 233 SER A C 1
ATOM 1922 O O . SER A 1 233 ? -4.813 7.746 7.606 1.00 91.81 233 SER A O 1
ATOM 1924 N N . PRO A 1 234 ? -3.079 6.802 8.673 1.00 89.12 234 PRO A N 1
ATOM 1925 C CA . PRO A 1 234 ? -2.266 6.699 7.470 1.00 89.12 234 PRO A CA 1
ATOM 1926 C C . PRO A 1 234 ? -2.841 5.641 6.526 1.00 89.12 234 PRO A C 1
ATOM 1928 O O . PRO A 1 234 ? -3.270 4.569 6.950 1.00 89.12 234 PRO A O 1
ATOM 1931 N N . VAL A 1 235 ? -2.803 5.924 5.229 1.00 88.44 235 VAL A N 1
ATOM 1932 C CA . VAL A 1 235 ? -3.205 4.967 4.197 1.00 88.44 235 VAL A CA 1
ATOM 1933 C C . VAL A 1 235 ? -2.073 3.967 3.953 1.00 88.44 235 VAL A C 1
ATOM 1935 O O . VAL A 1 235 ? -0.893 4.307 4.045 1.00 88.44 235 VAL A O 1
ATOM 1938 N N . SER A 1 236 ? -2.402 2.719 3.623 1.00 84.44 236 SER A N 1
ATOM 1939 C CA . SER A 1 236 ? -1.421 1.757 3.125 1.00 84.44 236 SER A CA 1
ATOM 1940 C C . SER A 1 236 ? -1.027 2.104 1.692 1.00 84.44 236 SER A C 1
ATOM 1942 O O . SER A 1 236 ? -1.820 2.004 0.761 1.00 84.44 236 SER A O 1
ATOM 1944 N N . PHE A 1 237 ? 0.213 2.519 1.481 1.00 72.62 237 PHE A N 1
ATOM 1945 C CA . PHE A 1 237 ? 0.731 2.739 0.127 1.00 72.62 237 PHE A CA 1
ATOM 1946 C C . PHE A 1 237 ? 2.193 2.293 -0.000 1.00 72.62 237 PHE A C 1
ATOM 1948 O O . PHE A 1 237 ? 2.965 2.827 -0.792 1.00 72.62 237 PHE A O 1
ATOM 1955 N N . GLY A 1 238 ? 2.590 1.303 0.808 1.00 58.19 238 GLY A N 1
ATOM 1956 C CA . GLY A 1 238 ? 3.897 0.654 0.714 1.00 58.19 238 GLY A CA 1
ATOM 1957 C C . GLY A 1 238 ? 5.077 1.434 1.308 1.00 58.19 238 GLY A C 1
ATOM 1958 O O . GLY A 1 238 ? 6.198 0.934 1.289 1.00 58.19 238 GLY A O 1
ATOM 1959 N N . TYR A 1 239 ? 4.898 2.624 1.884 1.00 58.75 239 TYR A N 1
ATOM 1960 C CA . TYR A 1 239 ? 6.025 3.342 2.488 1.00 58.75 239 TYR A CA 1
ATOM 1961 C C . TYR A 1 239 ? 6.292 2.839 3.907 1.00 58.75 239 TYR A C 1
ATOM 1963 O O . TYR A 1 239 ? 5.503 3.019 4.830 1.00 58.75 239 TYR A O 1
ATOM 1971 N N . VAL A 1 240 ? 7.470 2.241 4.088 1.00 49.84 240 VAL A N 1
ATOM 1972 C CA . VAL A 1 240 ? 8.010 1.897 5.408 1.00 49.84 240 VAL A CA 1
ATOM 1973 C C . VAL A 1 240 ? 8.522 3.187 6.054 1.00 49.84 240 VAL A C 1
ATOM 1975 O O . VAL A 1 240 ? 9.698 3.530 5.933 1.00 49.84 240 VAL A O 1
ATOM 1978 N N . TYR A 1 241 ? 7.643 3.938 6.712 1.00 52.25 241 TYR A N 1
ATOM 1979 C CA . TYR A 1 241 ? 8.086 4.983 7.631 1.00 52.25 241 TYR A CA 1
ATOM 1980 C C . TYR A 1 241 ? 8.760 4.292 8.812 1.00 52.25 241 TYR A C 1
ATOM 1982 O O . TYR A 1 241 ? 8.148 3.446 9.462 1.00 52.25 241 TYR A O 1
ATOM 1990 N N . ARG A 1 242 ? 9.999 4.668 9.151 1.00 51.53 242 ARG A N 1
ATOM 1991 C CA . ARG A 1 242 ? 10.331 4.656 10.580 1.00 51.53 242 ARG A CA 1
ATOM 1992 C C . ARG A 1 242 ? 9.246 5.548 11.208 1.00 51.53 242 ARG A C 1
ATOM 1994 O O . ARG A 1 242 ? 9.107 6.688 10.792 1.00 51.53 242 ARG A O 1
ATOM 2001 N N . LEU A 1 243 ? 8.404 5.045 12.099 1.00 51.47 243 LEU A N 1
ATOM 2002 C CA . LEU A 1 243 ? 8.933 4.491 13.327 1.00 51.47 243 LEU A CA 1
ATOM 2003 C C . LEU A 1 243 ? 8.180 3.210 13.846 1.00 51.47 243 LEU A C 1
ATOM 2005 O O . LEU A 1 243 ? 8.762 2.486 14.635 1.00 51.47 243 LEU A O 1
ATOM 2009 N N . ALA A 1 244 ? 6.969 2.830 13.393 1.00 44.97 244 ALA A N 1
ATOM 2010 C CA . ALA A 1 244 ? 6.243 1.575 13.762 1.00 44.97 244 ALA A CA 1
ATOM 2011 C C . ALA A 1 244 ? 5.511 0.927 12.551 1.00 44.97 244 ALA A C 1
ATOM 2013 O O . ALA A 1 244 ? 4.565 0.156 12.687 1.00 44.97 244 ALA A O 1
ATOM 2014 N N . LYS A 1 245 ? 5.992 1.291 11.349 1.00 56.81 245 LYS A N 1
ATOM 2015 C CA . LYS A 1 245 ? 5.943 0.630 10.028 1.00 56.81 245 LYS A CA 1
ATOM 2016 C C . LYS A 1 245 ? 4.607 0.013 9.584 1.00 56.81 245 LYS A C 1
ATOM 2018 O O . LYS A 1 245 ? 4.476 -1.209 9.553 1.00 56.81 245 LYS A O 1
ATOM 2023 N N . ALA A 1 246 ? 3.717 0.907 9.138 1.00 65.50 246 ALA A N 1
ATOM 2024 C CA . ALA A 1 246 ? 2.569 0.722 8.240 1.00 65.50 246 ALA A CA 1
ATOM 2025 C C . ALA A 1 246 ? 2.598 -0.545 7.344 1.00 65.50 246 ALA A C 1
ATOM 2027 O O . ALA A 1 246 ? 3.681 -0.956 6.906 1.00 65.50 246 ALA A O 1
ATOM 2028 N N . PRO A 1 247 ? 1.432 -1.128 6.995 1.00 82.75 247 PRO A N 1
ATOM 2029 C CA . PRO A 1 247 ? 0.069 -0.597 7.128 1.00 82.75 247 PRO A CA 1
ATOM 2030 C C . PRO A 1 247 ? -0.492 -0.595 8.551 1.00 82.75 247 PRO A C 1
ATOM 2032 O O . PRO A 1 247 ? 0.015 -1.277 9.443 1.00 82.75 247 PRO A O 1
ATOM 2035 N N . VAL A 1 248 ? -1.530 0.221 8.741 1.00 91.44 248 VAL A N 1
ATOM 2036 C CA . VAL A 1 248 ? -2.357 0.247 9.952 1.00 91.44 248 VAL A CA 1
ATOM 2037 C C . VAL A 1 248 ? -3.695 -0.416 9.668 1.00 91.44 248 VAL A C 1
ATOM 2039 O O . VAL A 1 248 ? -4.185 -0.369 8.541 1.00 91.44 248 VAL A O 1
ATOM 2042 N N . PHE A 1 249 ? -4.287 -1.006 10.697 1.00 95.44 249 PHE A N 1
ATOM 2043 C CA . PHE A 1 249 ? -5.535 -1.748 10.604 1.00 95.44 249 PHE A CA 1
ATOM 2044 C C . PHE A 1 249 ? -6.516 -1.222 11.641 1.00 95.44 249 PHE A C 1
ATOM 2046 O O . PHE A 1 249 ? -6.162 -1.067 12.810 1.00 95.44 249 PHE A O 1
ATOM 2053 N N . ILE A 1 250 ? -7.736 -0.938 11.200 1.00 96.62 250 ILE A N 1
ATOM 2054 C CA . ILE A 1 250 ? -8.805 -0.349 11.996 1.00 96.62 250 ILE A CA 1
ATOM 2055 C C . ILE A 1 250 ? -9.777 -1.460 12.381 1.00 96.62 250 ILE A C 1
ATOM 2057 O O . ILE A 1 250 ? -10.375 -2.105 11.517 1.00 96.62 250 ILE A O 1
ATOM 2061 N N . PHE A 1 251 ? -9.923 -1.677 13.681 1.00 97.56 251 PHE A N 1
ATOM 2062 C CA . PHE A 1 251 ? -10.805 -2.678 14.259 1.00 97.56 251 PHE A CA 1
ATOM 2063 C C . PHE A 1 251 ? -11.992 -1.964 14.910 1.00 97.56 251 PHE A C 1
ATOM 2065 O O . PHE A 1 251 ? -11.760 -1.089 15.750 1.00 97.56 251 PHE A O 1
ATOM 2072 N N . PRO A 1 252 ? -13.240 -2.305 14.555 1.00 97.25 252 PRO A N 1
ATOM 2073 C CA . PRO A 1 252 ? -14.399 -1.844 15.292 1.00 97.25 252 PRO A CA 1
ATOM 2074 C C . PRO A 1 252 ? -14.514 -2.577 16.635 1.00 97.25 252 PRO A C 1
ATOM 2076 O O . PRO A 1 252 ? -13.978 -3.673 16.826 1.00 97.25 252 PRO A O 1
ATOM 2079 N N . ASP A 1 253 ? -15.237 -1.970 17.568 1.00 93.75 253 ASP A N 1
ATOM 2080 C CA . ASP A 1 253 ? -15.710 -2.641 18.770 1.00 93.75 253 ASP A CA 1
ATOM 2081 C C . ASP A 1 253 ? -16.797 -3.680 18.431 1.00 93.75 253 ASP A C 1
ATOM 2083 O O . ASP A 1 253 ? -17.291 -3.770 17.305 1.00 93.75 253 ASP A O 1
ATOM 2087 N N . SER A 1 254 ? -17.197 -4.477 19.421 1.00 91.94 254 SER A N 1
ATOM 2088 C CA . SER A 1 254 ? -18.235 -5.499 19.240 1.00 91.94 254 SER A CA 1
ATOM 2089 C C . SER A 1 254 ? -19.652 -4.932 19.084 1.00 91.94 254 SER A C 1
ATOM 2091 O O . SER A 1 254 ? -20.588 -5.709 18.911 1.00 91.94 254 SER A O 1
ATOM 2093 N N . SER A 1 255 ? -19.844 -3.614 19.212 1.00 93.44 255 SER A N 1
ATOM 2094 C CA . SER A 1 255 ? -21.160 -2.972 19.105 1.00 93.44 255 SER A CA 1
ATOM 2095 C C . SER A 1 255 ? -21.558 -2.670 17.661 1.00 93.44 255 SER A C 1
ATOM 2097 O O . SER A 1 255 ? -22.748 -2.551 17.375 1.00 93.44 255 SER A O 1
ATOM 2099 N N . LEU A 1 256 ? -20.586 -2.570 16.750 1.00 94.31 256 LEU A N 1
ATOM 2100 C CA . LEU A 1 256 ? -20.827 -2.288 15.338 1.00 94.31 256 LEU A CA 1
ATOM 2101 C C . LEU A 1 256 ? -21.077 -3.569 14.541 1.00 94.31 256 LEU A C 1
ATOM 2103 O O . LEU A 1 256 ? -20.246 -4.478 14.501 1.00 94.31 256 LEU A O 1
ATOM 2107 N N . SER A 1 257 ? -22.194 -3.611 13.814 1.00 95.12 257 SER A N 1
ATOM 2108 C CA . SER A 1 257 ? -22.410 -4.657 12.814 1.00 95.12 257 SER A CA 1
ATOM 2109 C C . SER A 1 257 ? -21.457 -4.498 11.623 1.00 95.12 257 SER A C 1
ATOM 2111 O O . SER A 1 257 ? -21.013 -3.396 11.291 1.00 95.12 257 SER A O 1
ATOM 2113 N N . THR A 1 258 ? -21.191 -5.586 10.893 1.00 95.31 258 THR A N 1
ATOM 2114 C CA . THR A 1 258 ? -20.367 -5.551 9.670 1.00 95.31 258 THR A CA 1
ATOM 2115 C C . THR A 1 258 ? -20.908 -4.565 8.629 1.00 95.31 258 THR A C 1
ATOM 2117 O O . THR A 1 258 ? -20.134 -3.876 7.967 1.00 95.31 258 THR A O 1
ATOM 2120 N N . ALA A 1 259 ? -22.235 -4.457 8.499 1.00 96.31 259 ALA A N 1
ATOM 2121 C CA . ALA A 1 259 ? -22.877 -3.540 7.559 1.00 96.31 259 ALA A CA 1
ATOM 2122 C C . ALA A 1 259 ? -22.689 -2.067 7.962 1.00 96.31 259 ALA A C 1
ATOM 2124 O O . ALA A 1 259 ? -22.373 -1.228 7.115 1.00 96.31 259 ALA A O 1
ATOM 2125 N N . GLU A 1 260 ? -22.836 -1.747 9.250 1.00 95.88 260 GLU A N 1
ATOM 2126 C CA . GLU A 1 260 ? -22.562 -0.403 9.767 1.00 95.88 260 GLU A CA 1
ATOM 2127 C C . GLU A 1 260 ? -21.086 -0.046 9.633 1.00 95.88 260 GLU A C 1
ATOM 2129 O O . GLU A 1 260 ? -20.766 1.066 9.211 1.00 95.88 260 GLU A O 1
ATOM 2134 N N . TRP A 1 261 ? -20.199 -0.999 9.920 1.00 96.00 261 TRP A N 1
ATOM 2135 C CA . TRP A 1 261 ? -18.764 -0.801 9.796 1.00 96.00 261 TRP A CA 1
ATOM 2136 C C . TRP A 1 261 ? -18.347 -0.506 8.356 1.00 96.00 261 TRP A C 1
ATOM 2138 O O . TRP A 1 261 ? -17.674 0.491 8.092 1.00 96.00 261 TRP A O 1
ATOM 2148 N N . ARG A 1 262 ? -18.849 -1.296 7.401 1.00 96.44 262 ARG A N 1
ATOM 2149 C CA . ARG A 1 262 ? -18.671 -1.049 5.965 1.00 96.44 262 ARG A CA 1
ATOM 2150 C C . ARG A 1 262 ? -19.150 0.350 5.576 1.00 96.44 262 ARG A C 1
ATOM 2152 O O . ARG A 1 262 ? -18.429 1.077 4.899 1.00 96.44 262 ARG A O 1
ATOM 2159 N N . ARG A 1 263 ? -20.337 0.763 6.035 1.00 96.38 263 ARG A N 1
ATOM 2160 C CA . ARG A 1 263 ? -20.884 2.100 5.752 1.00 96.38 263 ARG A CA 1
ATOM 2161 C C . ARG A 1 263 ? -19.982 3.214 6.288 1.00 96.38 263 ARG A C 1
ATOM 2163 O O . ARG A 1 263 ? -19.804 4.202 5.588 1.00 96.38 263 ARG A O 1
ATOM 2170 N N . ILE A 1 264 ? -19.424 3.063 7.492 1.00 95.62 264 ILE A N 1
ATOM 2171 C CA . ILE A 1 264 ? -18.490 4.031 8.090 1.00 95.62 264 ILE A CA 1
ATOM 2172 C C . ILE A 1 264 ? -17.215 4.136 7.249 1.00 95.62 264 ILE A C 1
ATOM 2174 O O . ILE A 1 264 ? -16.821 5.242 6.879 1.00 95.62 264 ILE A O 1
ATOM 2178 N N . LEU A 1 265 ? -16.606 3.005 6.890 1.00 96.38 265 LEU A N 1
ATOM 2179 C CA . LEU A 1 265 ? -15.375 2.971 6.096 1.00 96.38 265 LEU A CA 1
ATOM 2180 C C . LEU A 1 265 ? -15.533 3.622 4.713 1.00 96.38 265 LEU A C 1
ATOM 2182 O O . LEU A 1 265 ? -14.657 4.344 4.247 1.00 96.38 265 LEU A O 1
ATOM 2186 N N . LEU A 1 266 ? -16.687 3.450 4.068 1.00 96.00 266 LEU A N 1
ATOM 2187 C CA . LEU A 1 266 ? -16.963 4.084 2.774 1.00 96.00 266 LEU A CA 1
ATOM 2188 C C . LEU A 1 266 ? -17.145 5.613 2.863 1.00 96.00 266 LEU A C 1
ATOM 2190 O O . LEU A 1 266 ? -17.241 6.277 1.834 1.00 96.00 266 LEU A O 1
ATOM 2194 N N . THR A 1 267 ? -17.173 6.196 4.068 1.00 94.62 267 THR A N 1
ATOM 2195 C CA . THR A 1 267 ? -17.142 7.660 4.242 1.00 94.62 267 THR A CA 1
ATOM 2196 C C . THR A 1 267 ? -15.734 8.249 4.225 1.00 94.62 267 THR A C 1
ATOM 2198 O O . THR A 1 267 ? -15.619 9.477 4.182 1.00 94.62 267 THR A O 1
ATOM 2201 N N . GLY A 1 268 ? -14.693 7.406 4.258 1.00 95.12 268 GLY A N 1
ATOM 2202 C CA . GLY A 1 268 ? -13.300 7.828 4.339 1.00 95.12 268 GLY A CA 1
ATOM 2203 C C . GLY A 1 268 ? -12.889 8.750 3.193 1.00 95.12 268 GLY A C 1
ATOM 2204 O O . GLY A 1 268 ? -13.213 8.491 2.032 1.00 95.12 268 GLY A O 1
ATOM 2205 N N . ARG A 1 269 ? -12.167 9.835 3.492 1.00 94.75 269 ARG A N 1
ATOM 2206 C CA . ARG A 1 269 ? -11.626 10.740 2.463 1.00 94.75 269 ARG A CA 1
ATOM 2207 C C . ARG A 1 269 ? -10.155 10.995 2.705 1.00 94.75 269 ARG A C 1
ATOM 2209 O O . ARG A 1 269 ? -9.704 11.036 3.843 1.00 94.75 269 ARG A O 1
ATOM 2216 N N . ILE A 1 270 ? -9.408 11.190 1.622 1.00 92.00 270 ILE A N 1
ATOM 2217 C CA . ILE A 1 270 ? -8.028 11.662 1.723 1.00 92.00 270 ILE A CA 1
ATOM 2218 C C . ILE A 1 270 ? -8.042 13.030 2.414 1.00 92.00 270 ILE A C 1
ATOM 2220 O O . ILE A 1 270 ? -8.728 13.952 1.968 1.00 92.00 270 ILE A O 1
ATOM 2224 N N . ALA A 1 271 ? -7.298 13.143 3.510 1.00 89.00 271 ALA A N 1
ATOM 2225 C CA . ALA A 1 271 ? -7.139 14.389 4.238 1.00 89.00 271 ALA A CA 1
ATOM 2226 C C . ALA A 1 271 ? -6.273 15.369 3.430 1.00 89.00 271 ALA A C 1
ATOM 2228 O O . ALA A 1 271 ? -5.235 14.987 2.885 1.00 89.00 271 ALA A O 1
ATOM 2229 N N . SER A 1 272 ? -6.727 16.622 3.354 1.00 77.69 272 SER A N 1
ATOM 2230 C CA . SER A 1 272 ? -6.050 17.739 2.679 1.00 77.69 272 SER A CA 1
ATOM 2231 C C . SER A 1 272 ? -4.881 18.299 3.476 1.00 77.69 272 SER A C 1
ATOM 2233 O O . SER A 1 272 ? -5.078 18.468 4.702 1.00 77.69 272 SER A O 1
#

Foldseek 3Di:
DCVVVLVVVLVVVCVVCVPPPDQDEDEDAADSNVVVCVVVVGHHLYYNHCLPPPCPPQDDPVLVVLLVVLSVVLVVVVVVCVVVVHDDDLAPDAAEFADEEPLANRLQSQQNNCVSVVHPDFHHYPLVRHDYLAPQSNQKDWPDWDDLDDQKIKTWIDRPLWIKMAIAGSYDDSNDDFWKKKFQADLQWKWKAFSPRFTLPDPGDWADDPPDDPPDTHGRDNQWDADPSIIIHTHRRNRQGPDRGDDMMMTTDPVDDPVNVVVRVSVMDTDD

Sequence (272 aa):
LAGAYNVNVVRQTLEHFRDVEQEVSYVPVGRKGRDMLLRRGMRILAEFRDTLVKGKAEWNKEELFTKLHALNCYYQLRQLLAERYFQIDPHQVNATAWGASYEVCVTKYSLHLRRLLNLSKPIHIDFDLTVPDALFLIKATELDNQLVKDDLGVILFQNRDKIFAHYYLTALPVHDKPVFVDTFVSEKQVFILSKQGIRLWPDPEPYHLPQAPAGYYEPPQTVISYQNHKLLSPVSFGYVYRLAKAPVFIFPDSSLSTAEWRRILLTGRIAS

Secondary structure (DSSP, 8-state):
--HHHHHHHHHHHHHHTTT-SSPP-B--BSHHHHHHHHTTTPPBS--BSSTTTS-SS---HHHHHHHHHHHHHHHHHHHHHHHTT----TTT---EEEEE-IIIIIHHHHHHHHHHTT-SSPPEEEEEEEE-SSTTTTT-EEEEEEEEETTEEEEEEEETTEEEEEEEES---TTPPPPEEEEE--GGGEEEEETTS-EEESSPPPEE-TTSPTT-EEPPP---EEETTEEEEE-BSS---TTT-S-EEEEE-TTS-HHHHHHHHTT-EE--